Protein AF-A0A2S7SQD9-F1 (afdb_monomer_lite)

Secondary structure (DSSP, 8-state):
--SHHHHHHHHHHHHHHTT--------HHHHHHHHHHHHHHHHHHS--SEEEEEE-SS-EEEEEEEEEE--SS-TT-HHHHHHHHHHHHHHHHHHHSS-EEEEEEEEEEEETTTTEEEEEEEEEEHHHHHHHHHHHS---EEEEEE-SS-EEEEEEEEEEGGG-S-HHHHHHHHHHHHHHHHHHHHH-----EEEE----SSS----EEEE----SS----PEEEEEEEETTEEEEEEEEEE--

Sequence (244 aa):
MKQNKMTARFLVIICLLFVNIHCYSQSFNDEKVVVTNYVKRMYLASSFEGAKLIEGEDRKYYVVAITLPDESKEPSSEKQLTTAEHKAEESARSTFAEPCIKLEMLVAMPDQGKKKTTFLFLCQPLSEFVVITYKQQPFDGAKLITTPNSSYLISGVTLENKKYASAAMMDRVAQIKAKSQASIFFNGSTISSDMIITTSGRKKDNASEMIREQSMGFVDGLENLVKFDLDSKKVYFFYKELKK

Foldseek 3Di:
DPPVVVVVVVVVVVVVVVPPPPPPPPDPVVVLLVVLVVVVVVCVVPPDAFWDWDDDPPDIWIKHKHKDAQPDPDLDDVVVVVVRVVRNQVSSCVPVVFGFQDKAWSDWDQDPVRNMIIIMITTHGPLNVVVVVCVVPNDAAWDWDDHPFWIKIKGKHKFFQVVDPDPVVVVVVRVVSSQVRSQCVPQVDDWDWDFDFDDDDDDDGDGDTDTDDDTDDRPPDWAWRDWDDDPRMIMTMTMDIDGD

pLDDT: mean 75.23, std 17.97, range [32.41, 93.69]

Organism: NCBI:txid2077091

Structure (mmCIF, N/CA/C/O backbone):
data_AF-A0A2S7SQD9-F1
#
_entry.id   AF-A0A2S7SQD9-F1
#
loop_
_atom_site.group_PDB
_atom_site.id
_atom_site.type_symbol
_atom_site.label_atom_id
_atom_site.label_alt_id
_atom_site.label_comp_id
_atom_site.label_asym_id
_atom_site.label_entity_id
_atom_site.label_seq_id
_atom_site.pdbx_PDB_ins_code
_atom_site.Cartn_x
_atom_site.Cartn_y
_atom_site.Cartn_z
_atom_site.occupancy
_atom_site.B_iso_or_equiv
_atom_site.auth_seq_id
_atom_site.auth_comp_id
_atom_site.auth_asym_id
_atom_site.auth_atom_id
_atom_site.pdbx_PDB_model_num
ATOM 1 N N . MET A 1 1 ? -66.836 20.262 -28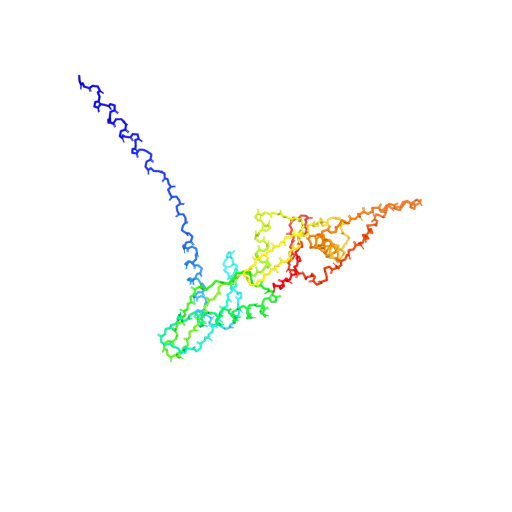.203 1.00 52.72 1 MET A N 1
ATOM 2 C CA . MET A 1 1 ? -66.148 20.205 -26.883 1.00 52.72 1 MET A CA 1
ATOM 3 C C . MET A 1 1 ? -65.649 18.809 -26.442 1.00 52.72 1 MET A C 1
ATOM 5 O O . MET A 1 1 ? -65.231 18.674 -25.299 1.00 52.72 1 MET A O 1
ATOM 9 N N . LYS A 1 2 ? -65.618 17.764 -27.293 1.00 51.25 2 LYS A N 1
ATOM 10 C CA . LYS A 1 2 ? -65.188 16.402 -26.876 1.00 51.25 2 LYS A CA 1
ATOM 11 C C . LYS A 1 2 ? -63.712 16.052 -27.151 1.00 51.25 2 LYS A C 1
ATOM 13 O O . LYS A 1 2 ? -63.240 15.052 -26.625 1.00 51.25 2 LYS A O 1
ATOM 18 N N . GLN A 1 3 ? -62.975 16.872 -27.907 1.00 51.66 3 GLN A N 1
ATOM 19 C CA . GLN A 1 3 ? -61.630 16.522 -28.396 1.00 51.66 3 GLN A CA 1
ATOM 20 C C . GLN A 1 3 ? -60.497 16.798 -27.380 1.00 51.66 3 GLN A C 1
ATOM 22 O O . GLN A 1 3 ? -59.537 16.038 -27.326 1.00 51.66 3 GLN A O 1
ATOM 27 N N . ASN A 1 4 ? -60.656 17.778 -26.475 1.00 54.41 4 ASN A N 1
ATOM 28 C CA . ASN A 1 4 ? -59.633 18.124 -25.465 1.00 54.41 4 ASN A CA 1
ATOM 29 C C . ASN A 1 4 ? -59.495 17.120 -24.306 1.00 54.41 4 ASN A C 1
ATOM 31 O O . ASN A 1 4 ? -58.478 17.108 -23.619 1.00 54.41 4 ASN A O 1
ATOM 35 N N . LYS A 1 5 ? -60.499 16.265 -24.057 1.00 53.59 5 LYS A N 1
ATOM 36 C CA . LYS A 1 5 ? -60.409 15.258 -22.981 1.00 53.59 5 LYS A CA 1
ATOM 37 C C . LYS A 1 5 ? -59.548 14.055 -23.374 1.00 53.59 5 LYS A C 1
ATOM 39 O O . LYS A 1 5 ? -58.998 13.400 -22.494 1.00 53.59 5 LYS A O 1
ATOM 44 N N . MET A 1 6 ? -59.440 13.756 -24.670 1.00 54.03 6 MET A N 1
ATOM 45 C CA . MET A 1 6 ? -58.680 12.603 -25.160 1.00 54.03 6 MET A CA 1
ATOM 46 C C . MET A 1 6 ? -57.181 12.915 -25.235 1.00 54.03 6 MET A C 1
ATOM 48 O O . MET A 1 6 ? -56.371 12.094 -24.820 1.00 54.03 6 MET A O 1
ATOM 52 N N . THR A 1 7 ? -56.821 14.136 -25.639 1.00 58.03 7 THR A N 1
ATOM 53 C CA . THR A 1 7 ? -55.428 14.608 -25.671 1.00 58.03 7 THR A CA 1
ATOM 54 C C . THR A 1 7 ? -54.840 14.775 -24.269 1.00 58.03 7 THR A C 1
ATOM 56 O O . THR A 1 7 ? -53.718 14.342 -24.034 1.00 58.03 7 THR A O 1
ATOM 59 N N . ALA A 1 8 ? -55.614 15.284 -23.302 1.00 59.97 8 ALA A N 1
ATOM 60 C CA . ALA A 1 8 ? -55.174 15.390 -21.906 1.00 59.97 8 ALA A CA 1
ATOM 61 C C . ALA A 1 8 ? -54.919 14.017 -21.255 1.00 59.97 8 ALA A C 1
ATOM 63 O O . ALA A 1 8 ? -53.948 13.846 -20.525 1.00 59.97 8 ALA A O 1
ATOM 64 N N . ARG A 1 9 ? -55.754 13.011 -21.555 1.00 58.50 9 ARG A N 1
ATOM 65 C CA . ARG A 1 9 ? -55.553 11.633 -21.072 1.00 58.50 9 ARG A CA 1
ATOM 66 C C . ARG A 1 9 ? -54.317 10.980 -21.687 1.00 58.50 9 ARG A C 1
ATOM 68 O O . ARG A 1 9 ? -53.596 10.282 -20.985 1.00 58.50 9 ARG A O 1
ATOM 75 N N . PHE A 1 10 ? -54.050 11.241 -22.965 1.00 60.03 10 PHE A N 1
ATOM 76 C CA . PHE A 1 10 ? -52.862 10.729 -23.647 1.00 60.03 10 PHE A CA 1
ATOM 77 C C . PHE A 1 10 ? -51.569 11.358 -23.101 1.00 60.03 10 PHE A C 1
ATOM 79 O O . PHE A 1 10 ? -50.573 10.669 -22.904 1.00 60.03 10 PHE A O 1
ATOM 86 N N . LEU A 1 11 ? -51.613 12.650 -22.762 1.00 59.84 11 LEU A N 1
ATOM 87 C CA . LEU A 1 11 ? -50.476 13.388 -22.205 1.00 59.84 11 LEU A CA 1
ATOM 88 C C . LEU A 1 11 ? -50.136 12.946 -20.767 1.00 59.84 11 LEU A C 1
ATOM 90 O O . LEU A 1 11 ? -48.964 12.850 -20.413 1.00 59.84 11 LEU A O 1
ATOM 94 N N . VAL A 1 12 ? -51.142 12.575 -19.965 1.00 63.00 12 VAL A N 1
ATOM 95 C CA . VAL A 1 12 ? -50.945 11.988 -18.622 1.00 63.00 12 VAL A CA 1
ATOM 96 C C . VAL A 1 12 ? -50.311 10.592 -18.692 1.00 63.00 12 VAL A C 1
ATOM 98 O O . VAL A 1 12 ? -49.452 10.271 -17.873 1.00 63.00 12 VAL A O 1
ATOM 101 N N . ILE A 1 13 ? -50.678 9.777 -19.686 1.00 63.16 13 ILE A N 1
ATOM 102 C CA . ILE A 1 13 ? -50.093 8.439 -19.887 1.00 63.16 13 ILE A CA 1
ATOM 103 C C . ILE A 1 13 ? -48.627 8.542 -20.331 1.00 63.16 13 ILE A C 1
ATOM 105 O O . ILE A 1 13 ? -47.789 7.792 -19.839 1.00 63.16 13 ILE A O 1
ATOM 109 N N . ILE A 1 14 ? -48.289 9.509 -21.190 1.00 64.31 14 ILE A N 1
ATOM 110 C CA . ILE A 1 14 ? -46.896 9.774 -21.583 1.00 64.31 14 ILE A CA 1
ATOM 111 C C . ILE A 1 14 ? -46.072 10.256 -20.379 1.00 64.31 14 ILE A C 1
ATOM 113 O O . ILE A 1 14 ? -44.966 9.763 -20.180 1.00 64.31 14 ILE A O 1
ATOM 117 N N . CYS A 1 15 ? -46.618 11.125 -19.519 1.00 59.06 15 CYS A N 1
ATOM 118 C CA . CYS A 1 15 ? -45.952 11.524 -18.272 1.00 59.06 15 CYS A CA 1
ATOM 119 C C . CYS A 1 15 ? -45.691 10.344 -17.319 1.00 59.06 15 CYS A C 1
ATOM 121 O O . CYS A 1 15 ? -44.645 10.310 -16.682 1.00 59.06 15 CYS A O 1
ATOM 123 N N . LEU A 1 16 ? -46.596 9.361 -17.240 1.00 59.38 16 LEU A N 1
ATOM 124 C CA . LEU A 1 16 ? -46.421 8.164 -16.403 1.00 59.38 16 LEU A CA 1
ATOM 125 C C . LEU A 1 16 ? -45.369 7.186 -16.954 1.00 59.38 16 LEU A C 1
ATOM 127 O O . LEU A 1 16 ? -44.745 6.464 -16.178 1.00 59.38 16 LEU A O 1
ATOM 131 N N . LEU A 1 17 ? -45.121 7.185 -18.267 1.00 57.06 17 LEU A N 1
ATOM 132 C CA . LEU A 1 17 ? -44.104 6.332 -18.896 1.00 57.06 17 LEU A CA 1
ATOM 133 C C . LEU A 1 17 ? -42.667 6.841 -18.680 1.00 57.06 17 LEU A C 1
ATOM 135 O O . LEU A 1 17 ? -41.735 6.042 -18.732 1.00 57.06 17 LEU A O 1
ATOM 139 N N . PHE A 1 18 ? -42.478 8.123 -18.351 1.00 56.78 18 PHE A N 1
ATOM 140 C CA . PHE A 1 18 ? -41.168 8.692 -17.998 1.00 56.78 18 PHE A CA 1
ATOM 141 C C . PHE A 1 18 ? -40.800 8.562 -16.507 1.00 56.78 18 PHE A C 1
ATOM 143 O O . PHE A 1 18 ? -39.694 8.932 -16.128 1.00 56.78 18 PHE A O 1
ATOM 150 N N . VAL A 1 19 ? -41.669 8.007 -15.651 1.00 57.97 19 VAL A N 1
ATOM 151 C CA . VAL A 1 19 ? -41.392 7.864 -14.201 1.00 57.97 19 VAL A CA 1
ATOM 152 C C . VAL A 1 19 ? -40.444 6.693 -13.885 1.00 57.97 19 VAL A C 1
ATOM 154 O O . VAL A 1 19 ? -39.907 6.613 -12.787 1.00 57.97 19 VAL A O 1
ATOM 157 N N . ASN A 1 20 ? -40.140 5.821 -14.852 1.00 53.59 20 ASN A N 1
ATOM 158 C CA . ASN A 1 20 ? -39.202 4.705 -14.668 1.00 53.59 20 ASN A CA 1
ATOM 159 C C . ASN A 1 20 ? -37.771 5.038 -15.115 1.00 53.59 20 ASN A C 1
ATOM 161 O O . ASN A 1 20 ? -37.083 4.194 -15.699 1.00 53.59 20 ASN A O 1
ATOM 165 N N . ILE A 1 21 ? -37.293 6.253 -14.829 1.00 62.25 21 ILE A N 1
ATOM 166 C CA . ILE A 1 21 ? -35.849 6.495 -14.829 1.00 62.25 21 ILE A CA 1
ATOM 167 C C . ILE A 1 21 ? -35.294 5.653 -13.682 1.00 62.25 21 ILE A C 1
ATOM 169 O O . ILE A 1 21 ? -35.522 5.939 -12.509 1.00 62.25 21 ILE A O 1
ATOM 173 N N . HIS A 1 22 ? -34.633 4.558 -14.048 1.00 50.75 22 HIS A N 1
ATOM 174 C CA . HIS A 1 22 ? -33.952 3.667 -13.128 1.00 50.75 22 HIS A CA 1
ATOM 175 C C . HIS A 1 22 ? -32.878 4.462 -12.382 1.00 50.75 22 HIS A C 1
ATOM 177 O O . HIS A 1 22 ? -31.765 4.648 -12.874 1.00 50.75 22 HIS A O 1
ATOM 183 N N . CYS A 1 23 ? -33.216 4.932 -11.182 1.00 51.81 23 CYS A N 1
ATOM 184 C CA . CYS A 1 23 ? -32.236 5.348 -10.196 1.00 51.81 23 CYS A CA 1
ATOM 185 C C . CYS A 1 23 ? -31.453 4.106 -9.763 1.00 51.81 23 CYS A C 1
ATOM 187 O O . CYS A 1 23 ? -31.784 3.458 -8.773 1.00 51.81 23 CYS A O 1
ATOM 189 N N . TYR A 1 24 ? -30.388 3.783 -10.494 1.00 52.34 24 TYR A N 1
ATOM 190 C CA . TYR A 1 24 ? -29.298 2.977 -9.961 1.00 52.34 24 TYR A CA 1
ATOM 191 C C . TYR A 1 24 ? -28.540 3.821 -8.935 1.00 52.34 24 TYR A C 1
ATOM 193 O O . TYR A 1 24 ? -27.437 4.300 -9.179 1.00 52.34 24 TYR A O 1
ATOM 201 N N . SER A 1 25 ? -29.145 4.023 -7.768 1.00 52.22 25 SER A N 1
ATOM 202 C CA . SER A 1 25 ? -28.373 4.348 -6.578 1.00 52.22 25 SER A CA 1
ATOM 203 C C . SER A 1 25 ? -27.728 3.041 -6.125 1.00 52.22 25 SER A C 1
ATOM 205 O O . SER A 1 25 ? -28.301 2.288 -5.344 1.00 52.22 25 SER A O 1
ATOM 207 N N . GLN A 1 26 ? -26.573 2.699 -6.702 1.00 51.94 26 GLN A N 1
ATOM 208 C CA . GLN A 1 26 ? -25.729 1.672 -6.100 1.00 51.94 26 GLN A CA 1
ATOM 209 C C . GLN A 1 26 ? -25.133 2.270 -4.827 1.00 51.94 26 GLN A C 1
ATOM 211 O O . GLN A 1 26 ? -24.420 3.273 -4.848 1.00 51.94 26 GLN A O 1
ATOM 216 N N . SER A 1 27 ? -25.546 1.681 -3.710 1.00 49.62 27 SER A N 1
ATOM 217 C CA . SER A 1 27 ? -25.229 2.077 -2.350 1.00 49.62 27 SER A CA 1
ATOM 218 C C . SER A 1 27 ? -23.726 1.954 -2.089 1.00 49.62 27 SER A C 1
ATOM 220 O O . SER A 1 27 ? -23.217 0.879 -1.783 1.00 49.62 27 SER A O 1
ATOM 222 N N . PHE A 1 28 ? -23.000 3.073 -2.153 1.00 53.47 28 PHE A N 1
ATOM 223 C CA . PHE A 1 28 ? -21.620 3.158 -1.651 1.00 53.47 28 PHE A CA 1
ATOM 224 C C . PHE A 1 28 ? -21.504 2.735 -0.175 1.00 53.47 28 PHE A C 1
ATOM 226 O O . PHE A 1 28 ? -20.436 2.328 0.278 1.00 53.47 28 PHE A O 1
ATOM 233 N N . ASN A 1 29 ? -22.601 2.820 0.584 1.00 63.81 29 ASN A N 1
ATOM 234 C CA . ASN A 1 29 ? -22.623 2.397 1.977 1.00 63.81 29 ASN A CA 1
ATOM 235 C C . ASN A 1 29 ? -22.661 0.866 2.119 1.00 63.81 29 ASN A C 1
ATOM 237 O O . ASN A 1 29 ? -22.104 0.335 3.077 1.00 63.81 29 ASN A O 1
ATOM 241 N N . ASP A 1 30 ? -23.254 0.147 1.162 1.00 75.62 30 ASP A N 1
ATOM 242 C CA . ASP A 1 30 ? -23.386 -1.311 1.248 1.00 75.62 30 ASP A CA 1
ATOM 243 C C . ASP A 1 30 ? -22.017 -1.989 1.180 1.00 75.62 30 ASP A C 1
ATOM 245 O O . ASP A 1 30 ? -21.740 -2.876 1.984 1.00 75.62 30 ASP A O 1
ATOM 249 N N . GLU A 1 31 ? -21.117 -1.535 0.301 1.00 78.88 31 GLU A N 1
ATOM 250 C CA . GLU A 1 31 ? -19.771 -2.115 0.197 1.00 78.88 31 GLU A CA 1
ATOM 251 C C . GLU A 1 31 ? -18.972 -1.911 1.493 1.00 78.88 31 GLU A C 1
ATOM 253 O O . GLU A 1 31 ? -18.369 -2.855 2.009 1.00 78.88 31 GLU A O 1
ATOM 258 N N . LYS A 1 32 ? -19.041 -0.713 2.089 1.00 82.00 32 LYS A N 1
ATOM 259 C CA . LYS A 1 32 ? -18.395 -0.430 3.378 1.00 82.00 32 LYS A CA 1
ATOM 260 C C . LYS A 1 32 ? -18.963 -1.307 4.494 1.00 82.00 32 LYS A C 1
ATOM 262 O O . LYS A 1 32 ? -18.203 -1.885 5.267 1.00 82.00 32 LYS A O 1
ATOM 267 N N . VAL A 1 33 ? -20.285 -1.447 4.569 1.00 86.38 33 VAL A N 1
ATOM 268 C CA . VAL A 1 33 ? -20.950 -2.293 5.571 1.00 86.38 33 VAL A CA 1
ATOM 269 C C . VAL A 1 33 ? -20.556 -3.764 5.403 1.00 86.38 33 VAL A C 1
ATOM 271 O O . VAL A 1 33 ? -20.287 -4.444 6.397 1.00 86.38 33 VAL A O 1
ATOM 274 N N . VAL A 1 34 ? -20.475 -4.260 4.166 1.00 88.31 34 VAL A N 1
ATOM 275 C CA . VAL A 1 34 ? -20.039 -5.631 3.864 1.00 88.31 34 VAL A CA 1
ATOM 276 C C . VAL A 1 34 ? -18.604 -5.861 4.336 1.00 88.31 34 VAL A C 1
ATOM 278 O O . VAL A 1 34 ? -18.358 -6.823 5.068 1.00 88.31 34 VAL A O 1
ATOM 281 N N . VAL A 1 35 ? -17.676 -4.959 3.998 1.00 88.94 35 VAL A N 1
ATOM 282 C CA . VAL A 1 35 ? -16.267 -5.060 4.412 1.00 88.94 35 VAL A CA 1
ATOM 283 C C . VAL A 1 35 ? -16.132 -4.999 5.932 1.00 88.94 35 VAL A C 1
ATOM 285 O O . VAL A 1 35 ? -15.483 -5.865 6.520 1.00 88.94 35 VAL A O 1
ATOM 288 N N . THR A 1 36 ? -16.797 -4.047 6.593 1.00 90.94 36 THR A N 1
ATOM 289 C CA . THR A 1 36 ? -16.791 -3.934 8.059 1.00 90.94 36 THR A CA 1
ATOM 290 C C . THR A 1 36 ? -17.265 -5.225 8.721 1.00 90.94 36 THR A C 1
ATOM 292 O O . THR A 1 36 ? -16.621 -5.723 9.646 1.00 90.94 36 THR A O 1
ATOM 295 N N . ASN A 1 37 ? -18.366 -5.807 8.240 1.00 91.88 37 ASN A N 1
ATOM 296 C CA . ASN A 1 37 ? -18.907 -7.044 8.797 1.00 91.88 37 ASN A CA 1
ATOM 297 C C . ASN A 1 37 ? -17.985 -8.244 8.563 1.00 91.88 37 ASN A C 1
ATOM 299 O O . ASN A 1 37 ? -17.810 -9.059 9.472 1.00 91.88 37 ASN A O 1
ATOM 303 N N . TYR A 1 38 ? -17.387 -8.354 7.376 1.00 92.06 38 TYR A N 1
ATOM 304 C CA . TYR A 1 38 ? -16.429 -9.410 7.060 1.00 92.06 38 TYR A CA 1
ATOM 305 C C . TYR A 1 38 ? -15.202 -9.341 7.975 1.00 92.06 38 TYR A C 1
ATOM 307 O O . TYR A 1 38 ? -14.908 -10.301 8.690 1.00 92.06 38 TYR A O 1
ATOM 315 N N . VAL A 1 39 ? -14.544 -8.180 8.035 1.00 91.12 39 VAL A N 1
ATOM 316 C CA . VAL A 1 39 ? -13.345 -7.965 8.857 1.00 91.12 39 VAL A CA 1
ATOM 317 C C . VAL A 1 39 ? -13.643 -8.197 10.336 1.00 91.12 39 VAL A C 1
ATOM 319 O O . VAL A 1 39 ? -12.880 -8.880 11.020 1.00 91.12 39 VAL A O 1
ATOM 322 N N . LYS A 1 40 ? -14.787 -7.711 10.829 1.00 92.81 40 LYS A N 1
ATOM 323 C CA . LYS A 1 40 ? -15.221 -7.945 12.210 1.00 92.81 40 LYS A CA 1
ATOM 324 C C . LYS A 1 40 ? -15.364 -9.437 12.518 1.00 92.81 40 LYS A C 1
ATOM 326 O O . LYS A 1 40 ? -14.902 -9.884 13.562 1.00 92.81 40 LYS A O 1
ATOM 331 N N . ARG A 1 41 ? -15.973 -10.225 11.626 1.00 91.56 41 ARG A N 1
ATOM 332 C CA . ARG A 1 41 ? -16.105 -11.684 11.809 1.00 91.56 41 ARG A CA 1
ATOM 333 C C . ARG A 1 41 ? -14.747 -12.379 11.814 1.00 91.56 41 ARG A C 1
ATOM 335 O O . ARG A 1 41 ? -14.520 -13.226 12.671 1.00 91.56 41 ARG A O 1
ATOM 342 N N . MET A 1 42 ? -13.846 -11.996 10.910 1.00 92.25 42 MET A N 1
ATOM 343 C CA . MET A 1 42 ? -12.487 -12.545 10.859 1.00 92.25 42 MET A CA 1
ATOM 344 C C . MET A 1 42 ? -11.702 -12.242 12.139 1.00 92.25 42 MET A C 1
ATOM 346 O O . MET A 1 42 ? -11.063 -13.133 12.696 1.00 92.25 42 MET A O 1
ATOM 350 N N . TYR A 1 43 ? -11.811 -11.015 12.654 1.00 92.00 43 TYR A N 1
ATOM 351 C CA . TYR A 1 43 ? -11.209 -10.630 13.929 1.00 92.00 43 TYR A CA 1
ATOM 352 C C . TYR A 1 43 ? -11.785 -11.417 15.115 1.00 92.00 43 TYR A C 1
ATOM 354 O O . TYR A 1 43 ? -11.043 -11.864 15.986 1.00 92.00 43 TYR A O 1
ATOM 362 N N . LEU A 1 44 ? -13.107 -11.602 15.165 1.00 91.00 44 LEU A N 1
ATOM 363 C CA . LEU A 1 44 ? -13.750 -12.357 16.244 1.00 91.00 44 LEU A CA 1
ATOM 364 C C . LEU A 1 44 ? -13.402 -13.852 16.198 1.00 91.00 44 LEU A C 1
ATOM 366 O O . LEU A 1 44 ? -13.331 -14.486 17.245 1.00 91.00 44 LEU A O 1
ATOM 370 N N . ALA A 1 45 ? -13.167 -14.409 15.008 1.00 91.69 45 ALA A N 1
ATOM 371 C CA . ALA A 1 45 ? -12.722 -15.791 14.849 1.00 91.69 45 ALA A CA 1
ATOM 372 C C . ALA A 1 45 ? -11.257 -15.991 15.277 1.00 91.69 45 ALA A C 1
ATOM 374 O O . ALA A 1 45 ? -10.914 -17.020 15.855 1.00 91.69 45 ALA A O 1
ATOM 375 N N . SER A 1 46 ? -10.387 -15.015 15.000 1.00 90.31 46 SER A N 1
ATOM 376 C CA . SER A 1 46 ? -8.972 -15.038 15.376 1.00 90.31 46 SER A CA 1
ATOM 377 C C . SER A 1 46 ? -8.514 -13.628 15.731 1.00 90.31 46 SER A C 1
ATOM 379 O O . SER A 1 46 ? -8.069 -12.868 14.870 1.00 90.31 46 SER A O 1
ATOM 381 N N . SER A 1 47 ? -8.646 -13.280 17.012 1.00 90.56 47 SER A N 1
ATOM 382 C CA . SER A 1 47 ? -8.252 -11.966 17.518 1.00 90.56 47 SER A CA 1
ATOM 383 C C . SER A 1 47 ? -6.748 -11.755 17.371 1.00 90.56 47 SER A C 1
ATOM 385 O O . SER A 1 47 ? -5.949 -12.665 17.592 1.00 90.56 47 SER A O 1
ATOM 387 N N . PHE A 1 48 ? -6.368 -10.539 17.000 1.00 91.44 48 PHE A N 1
ATOM 388 C CA . PHE A 1 48 ? -4.981 -10.119 16.845 1.00 91.44 48 PHE A CA 1
ATOM 389 C C . PHE A 1 48 ? -4.805 -8.690 17.362 1.00 91.44 48 PHE A C 1
ATOM 391 O O . PHE A 1 48 ? -5.782 -7.980 17.581 1.00 91.44 48 PHE A O 1
ATOM 398 N N . GLU A 1 49 ? -3.561 -8.278 17.567 1.00 91.62 49 GLU A N 1
ATOM 399 C CA . GLU A 1 49 ? -3.199 -6.900 17.892 1.00 91.62 49 GLU A CA 1
ATOM 400 C C . GLU A 1 49 ? -2.138 -6.459 16.884 1.00 91.62 49 GLU A C 1
ATOM 402 O O . GLU A 1 49 ? -1.243 -7.235 16.541 1.00 91.62 49 GLU A O 1
ATOM 407 N N . GLY A 1 50 ? -2.260 -5.231 16.396 1.00 90.38 50 GLY A N 1
ATOM 408 C CA . GLY A 1 50 ? -1.436 -4.687 15.327 1.00 90.38 50 GLY A CA 1
ATOM 409 C C . GLY A 1 50 ? -1.989 -4.968 13.931 1.00 90.38 50 GLY A C 1
ATOM 410 O O . GLY A 1 50 ? -3.182 -5.231 13.756 1.00 90.38 50 GLY A O 1
ATOM 411 N N . ALA A 1 51 ? -1.135 -4.848 12.916 1.00 91.94 51 ALA A N 1
ATOM 412 C CA . ALA A 1 51 ? -1.530 -4.981 11.522 1.00 91.94 51 ALA A CA 1
ATOM 413 C C . ALA A 1 51 ? -1.506 -6.437 11.038 1.00 91.94 51 ALA A C 1
ATOM 415 O O . ALA A 1 51 ? -0.637 -7.231 11.398 1.00 91.94 51 ALA A O 1
ATOM 416 N N . LYS A 1 52 ? -2.464 -6.790 10.184 1.00 92.75 52 LYS A N 1
ATOM 417 C CA . LYS A 1 52 ? -2.606 -8.119 9.597 1.00 92.75 52 LYS A CA 1
ATOM 418 C C . LYS A 1 52 ? -3.203 -8.022 8.200 1.00 92.75 52 LYS A C 1
ATOM 420 O O . LYS A 1 52 ? -4.148 -7.274 7.958 1.00 92.75 52 LYS A O 1
ATOM 425 N N . LEU A 1 53 ? -2.668 -8.830 7.292 1.00 91.19 53 LEU A N 1
ATOM 426 C CA . LEU A 1 53 ? -3.272 -9.072 5.990 1.00 91.19 53 LEU A CA 1
ATOM 427 C C . LEU A 1 53 ? -4.340 -10.161 6.130 1.00 91.19 53 LEU A C 1
ATOM 429 O O . LEU A 1 53 ? -4.049 -11.269 6.583 1.00 91.19 53 LEU A O 1
ATOM 433 N N . ILE A 1 54 ? -5.571 -9.845 5.748 1.00 90.88 54 ILE A N 1
ATOM 434 C CA . ILE A 1 54 ? -6.680 -10.791 5.665 1.00 90.88 54 ILE A CA 1
ATOM 435 C C . ILE A 1 54 ? -6.953 -11.043 4.188 1.00 90.88 54 ILE A C 1
ATOM 437 O O . ILE A 1 54 ? -7.358 -10.141 3.458 1.00 90.88 54 ILE A O 1
ATOM 441 N N . GLU A 1 55 ? -6.732 -12.272 3.742 1.00 87.31 55 GLU A N 1
ATOM 442 C CA . GLU A 1 55 ? -7.042 -12.681 2.375 1.00 87.31 55 GLU A CA 1
ATOM 443 C C . GLU A 1 55 ? -8.500 -13.155 2.320 1.00 87.31 55 GLU A C 1
ATOM 445 O O . GLU A 1 55 ? -8.899 -14.057 3.056 1.00 87.31 55 GLU A O 1
ATOM 450 N N . GLY A 1 56 ? -9.321 -12.480 1.517 1.00 80.56 56 GLY A N 1
ATOM 451 C CA . GLY A 1 56 ? -10.637 -12.968 1.111 1.00 80.56 56 GLY A CA 1
ATOM 452 C C . GLY A 1 56 ? -10.553 -13.738 -0.206 1.00 80.56 56 GLY A C 1
ATOM 453 O O . GLY A 1 56 ? -9.482 -13.851 -0.798 1.00 80.56 56 GLY A O 1
ATOM 454 N N . GLU A 1 57 ? -11.697 -14.235 -0.677 1.00 78.00 57 GLU A N 1
ATOM 455 C CA . GLU A 1 57 ? -11.782 -15.000 -1.932 1.00 78.00 57 GLU A CA 1
ATOM 456 C C . GLU A 1 57 ? -11.324 -14.172 -3.144 1.00 78.00 57 GLU A C 1
ATOM 458 O O . GLU A 1 57 ? -10.544 -14.656 -3.961 1.00 78.00 57 GLU A O 1
ATOM 463 N N . ASP A 1 58 ? -11.728 -12.897 -3.200 1.00 77.88 58 ASP A N 1
ATOM 464 C CA . ASP A 1 58 ? -11.480 -12.030 -4.362 1.00 77.88 58 ASP A CA 1
ATOM 465 C C . ASP A 1 58 ? -10.504 -10.876 -4.095 1.00 77.88 58 ASP A C 1
ATOM 467 O O . ASP A 1 58 ? -9.991 -10.255 -5.029 1.00 77.88 58 ASP A O 1
ATOM 471 N N . ARG A 1 59 ? -10.293 -10.508 -2.825 1.00 82.38 59 ARG A N 1
ATOM 472 C CA . ARG A 1 59 ? -9.548 -9.298 -2.444 1.00 82.38 59 ARG A CA 1
ATOM 473 C C . ARG A 1 59 ? -8.764 -9.502 -1.158 1.00 82.38 59 ARG A C 1
ATOM 475 O O . ARG A 1 59 ? -9.121 -10.315 -0.308 1.00 82.38 59 ARG A O 1
ATOM 482 N N . LYS A 1 60 ? -7.707 -8.711 -1.007 1.00 88.56 60 LYS A N 1
ATOM 483 C CA . LYS A 1 60 ? -6.896 -8.647 0.206 1.00 88.56 60 LYS A CA 1
ATOM 484 C C . LYS A 1 60 ? -7.306 -7.426 1.023 1.00 88.56 60 LYS A C 1
ATOM 486 O O . LYS A 1 60 ? -7.578 -6.370 0.464 1.00 88.56 60 LYS A O 1
ATOM 491 N N . TYR A 1 61 ? -7.360 -7.583 2.339 1.00 89.50 61 TYR A N 1
ATOM 492 C CA . TYR A 1 61 ? -7.720 -6.527 3.276 1.00 89.50 61 TYR A CA 1
ATOM 493 C C . TYR A 1 61 ? -6.569 -6.308 4.249 1.00 89.50 61 TYR A C 1
ATOM 495 O O . TYR A 1 61 ? -6.200 -7.209 5.003 1.00 89.50 61 TYR A O 1
ATOM 503 N N . TYR A 1 62 ? -6.016 -5.103 4.250 1.00 91.38 62 TYR A N 1
ATOM 504 C CA . TYR A 1 62 ? -4.991 -4.697 5.202 1.00 91.38 62 TYR A CA 1
ATOM 505 C C . TYR A 1 62 ? -5.706 -4.123 6.417 1.00 91.38 62 TYR A C 1
ATOM 507 O O . TYR A 1 62 ? -6.351 -3.082 6.329 1.00 91.38 62 TYR A O 1
ATOM 515 N N . VAL A 1 63 ? -5.659 -4.832 7.539 1.00 92.88 63 VAL A N 1
ATOM 516 C CA . VAL A 1 63 ? -6.442 -4.489 8.729 1.00 92.88 63 VAL A CA 1
ATOM 517 C C . VAL A 1 63 ? -5.511 -4.255 9.899 1.00 92.88 63 VAL A C 1
ATOM 519 O O . VAL A 1 63 ? -4.558 -5.002 10.089 1.00 92.88 63 VAL A O 1
ATOM 522 N N . VAL A 1 64 ? -5.803 -3.246 10.711 1.00 93.19 64 VAL A N 1
ATOM 523 C CA . VAL A 1 64 ? -5.066 -2.968 11.944 1.00 93.19 64 VAL A CA 1
ATOM 524 C C . VAL A 1 64 ? -6.023 -2.986 13.118 1.00 93.19 64 VAL A C 1
ATOM 526 O O . VAL A 1 64 ? -7.053 -2.314 13.095 1.00 93.19 64 VAL A O 1
ATOM 529 N N . ALA A 1 65 ? -5.682 -3.764 14.139 1.00 93.69 65 ALA A N 1
ATOM 530 C CA . ALA A 1 65 ? -6.419 -3.826 15.388 1.00 93.69 65 ALA A CA 1
ATOM 531 C C . ALA A 1 65 ? -5.609 -3.147 16.493 1.00 93.69 65 ALA A C 1
ATOM 533 O O . ALA A 1 65 ? -4.492 -3.574 16.775 1.00 93.69 65 ALA A O 1
ATOM 534 N N . ILE A 1 66 ? -6.168 -2.105 17.109 1.00 93.44 66 ILE A N 1
ATOM 535 C CA . ILE A 1 66 ? -5.541 -1.392 18.227 1.00 93.44 66 ILE A CA 1
ATOM 536 C C . ILE A 1 66 ? -6.459 -1.447 19.437 1.00 93.44 66 ILE A C 1
ATOM 538 O O . ILE A 1 66 ? -7.593 -0.971 19.386 1.00 93.44 66 ILE A O 1
ATOM 542 N N . THR A 1 67 ? -5.956 -1.977 20.545 1.00 90.75 67 THR A N 1
ATOM 543 C CA . THR A 1 67 ? -6.688 -2.048 21.807 1.00 90.75 67 THR A CA 1
ATOM 544 C C . THR A 1 67 ? -6.195 -0.972 22.769 1.00 90.75 67 THR A C 1
ATOM 546 O O . THR A 1 67 ? -5.037 -0.969 23.190 1.00 90.75 67 THR A O 1
ATOM 549 N N . LEU A 1 68 ? -7.086 -0.063 23.168 1.00 88.44 68 LEU A N 1
ATOM 550 C CA . LEU A 1 68 ? -6.792 0.993 24.138 1.00 88.44 68 LEU A CA 1
ATOM 551 C C . LEU A 1 68 ? -7.562 0.781 25.449 1.00 88.44 68 LEU A C 1
ATOM 553 O O . LEU A 1 68 ? -8.686 0.271 25.420 1.00 88.44 68 LEU A O 1
ATOM 557 N N . PRO A 1 69 ? -6.979 1.151 26.605 1.00 84.62 69 PRO A N 1
ATOM 558 C CA . PRO A 1 69 ? -7.732 1.251 27.846 1.00 84.62 69 PRO A CA 1
ATOM 559 C C . PRO A 1 69 ? -8.783 2.357 27.720 1.00 84.62 69 PRO A C 1
ATOM 561 O O . PRO A 1 69 ? -8.523 3.418 27.154 1.00 84.62 69 PRO A O 1
ATOM 564 N N . ASP A 1 70 ? -9.973 2.095 28.243 1.00 75.88 70 ASP A N 1
ATOM 565 C CA . ASP A 1 70 ? -11.072 3.047 28.219 1.00 75.88 70 ASP A CA 1
ATOM 566 C C . ASP A 1 70 ? -10.911 4.046 29.375 1.00 75.88 70 ASP A C 1
ATOM 568 O O . ASP A 1 70 ? -11.199 3.741 30.536 1.00 75.88 70 ASP A O 1
ATOM 572 N N . GLU A 1 71 ? -10.370 5.228 29.070 1.00 65.44 71 GLU A N 1
ATOM 573 C CA . GLU A 1 71 ? -10.090 6.269 30.070 1.00 65.44 71 GLU A CA 1
ATOM 574 C C . GLU A 1 71 ? -11.315 7.149 30.402 1.00 65.44 71 GLU A C 1
ATOM 576 O O . GLU A 1 71 ? -11.246 7.992 31.297 1.00 65.44 71 GLU A O 1
ATOM 581 N N . SER A 1 72 ? -12.469 6.952 29.751 1.00 53.16 72 SER A N 1
ATOM 582 C CA . SER A 1 72 ? -13.681 7.752 29.992 1.00 53.16 72 SER A CA 1
ATOM 583 C C . SER A 1 72 ? -14.947 7.019 29.556 1.00 53.16 72 SER A C 1
ATOM 585 O O . SER A 1 72 ? -14.916 6.314 28.569 1.00 53.16 72 SER A O 1
ATOM 587 N N . LYS A 1 73 ? -16.090 7.246 30.217 1.00 53.56 73 LYS A N 1
ATOM 588 C CA . LYS A 1 73 ? -17.395 6.586 29.960 1.00 53.56 73 LYS A CA 1
ATOM 589 C C . LYS A 1 73 ? -17.993 6.756 28.540 1.00 53.56 73 LYS A C 1
ATOM 591 O O . LYS A 1 73 ? -19.141 6.372 28.336 1.00 53.56 73 LYS A O 1
ATOM 596 N N . GLU A 1 74 ? -17.249 7.300 27.582 1.00 54.81 74 GLU A N 1
ATOM 597 C CA . GLU A 1 74 ? -17.640 7.436 26.180 1.00 54.81 74 GLU A CA 1
ATOM 598 C C . GLU A 1 74 ? -16.549 6.847 25.262 1.00 54.81 74 GLU A C 1
ATOM 600 O O . GLU A 1 74 ? -15.434 7.376 25.235 1.00 54.81 74 GLU A O 1
ATOM 605 N N . PRO A 1 75 ? -16.858 5.808 24.460 1.00 53.16 75 PRO A N 1
ATOM 606 C CA . PRO A 1 75 ? -15.906 5.124 23.572 1.00 53.16 75 PRO A CA 1
ATOM 607 C C . PRO A 1 75 ? -15.501 5.944 22.326 1.00 53.16 75 PRO A C 1
ATOM 609 O O . PRO A 1 75 ? -15.007 5.387 21.346 1.00 53.16 75 PRO A O 1
ATOM 612 N N . SER A 1 76 ? -15.744 7.258 22.330 1.00 56.53 76 SER A N 1
ATOM 613 C CA . SER A 1 76 ? -15.653 8.143 21.163 1.00 56.53 76 SER A CA 1
ATOM 614 C C . SER A 1 76 ? -15.088 9.526 21.478 1.00 56.53 76 SER A C 1
ATOM 616 O O . SER A 1 76 ? -15.369 10.480 20.753 1.00 56.53 76 SER A O 1
ATOM 618 N N . SER A 1 77 ? -14.305 9.684 22.550 1.00 63.50 77 SER A N 1
ATOM 619 C CA . SER A 1 77 ? -13.562 10.939 22.697 1.00 63.50 77 SER A CA 1
ATOM 620 C C . SER A 1 77 ? -12.606 11.087 21.504 1.00 63.50 77 SER A C 1
ATOM 622 O O . SER A 1 77 ? -11.834 10.181 21.191 1.00 63.50 77 SER A O 1
ATOM 624 N N . GLU A 1 78 ? -12.659 12.229 20.818 1.00 73.56 78 GLU A N 1
ATOM 625 C CA . GLU A 1 78 ? -11.821 12.551 19.648 1.00 73.56 78 GLU A CA 1
ATOM 626 C C . GLU A 1 78 ? -10.324 12.286 19.919 1.00 73.56 78 GLU A C 1
ATOM 628 O O . GLU A 1 78 ? -9.568 11.829 19.062 1.00 73.56 78 GLU A O 1
ATOM 633 N N . LYS A 1 79 ? -9.909 12.457 21.179 1.00 78.25 79 LYS A N 1
ATOM 634 C CA . LYS A 1 79 ? -8.561 12.162 21.670 1.00 78.25 79 LYS A CA 1
ATOM 635 C C . LYS A 1 79 ? -8.201 10.665 21.665 1.00 78.25 79 LYS A C 1
ATOM 637 O O . LYS A 1 79 ? -7.060 10.310 21.372 1.00 78.25 79 LYS A O 1
ATOM 642 N N . GLN A 1 80 ? -9.135 9.776 22.001 1.00 80.38 80 GLN A N 1
ATOM 643 C CA . GLN A 1 80 ? -8.900 8.328 21.934 1.00 80.38 80 GLN A CA 1
ATOM 644 C C . GLN A 1 80 ? -8.809 7.853 20.483 1.00 80.38 80 GLN A C 1
ATOM 646 O O . GLN A 1 80 ? -7.928 7.055 20.170 1.00 80.38 80 GLN A O 1
ATOM 651 N N . LEU A 1 81 ? -9.668 8.379 19.601 1.00 83.25 81 LEU A N 1
ATOM 652 C CA . LEU A 1 81 ? -9.654 8.025 18.182 1.00 83.25 81 LEU A CA 1
ATOM 653 C C . LEU A 1 81 ? -8.338 8.440 17.517 1.00 83.25 81 LEU A C 1
ATOM 655 O O . LEU A 1 81 ? -7.680 7.603 16.914 1.00 83.25 81 LEU A O 1
ATOM 659 N N . THR A 1 82 ? -7.895 9.679 17.724 1.00 84.88 82 THR A N 1
ATOM 660 C CA . THR A 1 82 ? -6.608 10.168 17.193 1.00 84.88 82 THR A CA 1
ATOM 661 C C . THR A 1 82 ? -5.409 9.374 17.725 1.00 84.88 82 THR A C 1
ATOM 663 O O . THR A 1 82 ? -4.469 9.080 16.988 1.00 84.88 82 THR A O 1
ATOM 666 N N . THR A 1 83 ? -5.448 8.949 18.993 1.00 87.31 83 THR A N 1
ATOM 667 C CA . THR A 1 83 ? -4.415 8.067 19.567 1.00 87.31 83 THR A CA 1
ATOM 668 C C . THR A 1 83 ? -4.438 6.675 18.929 1.00 87.31 83 THR A C 1
ATOM 670 O O . THR A 1 83 ? -3.382 6.092 18.673 1.00 87.31 83 THR A O 1
ATOM 673 N N . ALA A 1 84 ? -5.630 6.123 18.690 1.00 87.25 84 ALA A N 1
ATOM 674 C CA . ALA A 1 84 ? -5.801 4.835 18.029 1.00 87.25 84 ALA A CA 1
ATOM 675 C C . ALA A 1 84 ? -5.325 4.892 16.572 1.00 87.25 84 ALA A C 1
ATOM 677 O O . ALA A 1 84 ? -4.619 3.986 16.142 1.00 87.25 84 ALA A O 1
ATOM 678 N N . GLU A 1 85 ? -5.639 5.972 15.854 1.00 88.75 85 GLU A N 1
ATOM 679 C CA . GLU A 1 85 ? -5.193 6.224 14.482 1.00 88.75 85 GLU A CA 1
ATOM 680 C C . GLU A 1 85 ? -3.668 6.296 14.393 1.00 88.75 85 GLU A C 1
ATOM 682 O O . GLU A 1 85 ? -3.077 5.532 13.638 1.00 88.75 85 GLU A O 1
ATOM 687 N N . HIS A 1 86 ? -3.008 7.109 15.225 1.00 88.19 86 HIS A N 1
ATOM 688 C CA . HIS A 1 86 ? -1.542 7.210 15.215 1.00 88.19 86 HIS A CA 1
ATOM 689 C C . HIS A 1 86 ? -0.866 5.854 15.477 1.00 88.19 86 HIS A C 1
ATOM 691 O O . HIS A 1 86 ? 0.083 5.470 14.793 1.00 88.19 86 HIS A O 1
ATOM 697 N N . LYS A 1 87 ? -1.364 5.088 16.457 1.00 90.81 87 LYS A N 1
ATOM 698 C CA . LYS A 1 87 ? -0.849 3.736 16.731 1.00 90.81 87 LYS A CA 1
ATOM 699 C C . LYS A 1 87 ? -1.137 2.764 15.591 1.00 90.81 87 LYS A C 1
ATOM 701 O O . LYS A 1 87 ? -0.318 1.887 15.320 1.00 90.81 87 LYS A O 1
ATOM 706 N N . ALA A 1 88 ? -2.285 2.903 14.933 1.00 89.75 88 ALA A N 1
ATOM 707 C CA . ALA A 1 88 ? -2.632 2.078 13.791 1.00 89.75 88 ALA A CA 1
ATOM 708 C C . ALA A 1 88 ? -1.713 2.365 12.596 1.00 89.75 88 ALA A C 1
ATOM 710 O O . ALA A 1 88 ? -1.227 1.420 11.976 1.00 89.75 88 ALA A O 1
ATOM 711 N N . GLU A 1 89 ? -1.406 3.635 12.319 1.00 87.94 89 GLU A N 1
ATOM 712 C CA . GLU A 1 89 ? -0.442 4.034 11.286 1.00 87.94 89 GLU A CA 1
ATOM 713 C C . GLU A 1 89 ? 0.955 3.464 11.568 1.00 87.94 89 GLU A C 1
ATOM 715 O O . GLU A 1 89 ? 1.581 2.884 10.679 1.00 87.94 89 GLU A O 1
ATOM 720 N N . GLU A 1 90 ? 1.435 3.560 12.809 1.00 89.06 90 GLU A N 1
ATOM 721 C CA . GLU A 1 90 ? 2.743 3.031 13.209 1.00 89.06 90 GLU A CA 1
ATOM 722 C C . GLU A 1 90 ? 2.805 1.497 13.111 1.00 89.06 90 GLU A C 1
ATOM 724 O O . GLU A 1 90 ? 3.773 0.922 12.594 1.00 89.06 90 GLU A O 1
ATOM 729 N N . SER A 1 91 ? 1.744 0.812 13.543 1.00 90.44 91 SER A N 1
ATOM 730 C CA . SER A 1 91 ? 1.643 -0.643 13.430 1.00 90.44 91 SER A CA 1
ATOM 731 C C . SER A 1 91 ? 1.561 -1.107 11.972 1.00 90.44 91 SER A C 1
ATOM 733 O O . SER A 1 91 ? 2.198 -2.095 11.596 1.00 90.44 91 SER A O 1
ATOM 735 N N . ALA A 1 92 ? 0.835 -0.377 11.123 1.00 88.56 92 ALA A N 1
ATOM 736 C CA . ALA A 1 92 ? 0.780 -0.656 9.694 1.00 88.56 92 ALA A CA 1
ATOM 737 C C . ALA A 1 92 ? 2.153 -0.468 9.039 1.00 88.56 92 ALA A C 1
ATOM 739 O O . ALA A 1 92 ? 2.616 -1.352 8.322 1.00 88.56 92 ALA A O 1
ATOM 740 N N . ARG A 1 93 ? 2.838 0.643 9.340 1.00 86.12 93 ARG A N 1
ATOM 741 C CA . ARG A 1 93 ? 4.155 0.964 8.773 1.00 86.12 93 ARG A CA 1
ATOM 742 C C . ARG A 1 93 ? 5.213 -0.067 9.153 1.00 86.12 93 ARG A C 1
ATOM 744 O O . ARG A 1 93 ? 6.011 -0.459 8.309 1.00 86.12 93 ARG A O 1
ATOM 751 N N . SER A 1 94 ? 5.209 -0.524 10.403 1.00 87.38 94 SER A N 1
ATOM 752 C CA . SER A 1 94 ? 6.146 -1.556 10.869 1.00 87.38 94 SER A CA 1
ATOM 753 C C . SER A 1 94 ? 5.878 -2.927 10.247 1.00 87.38 94 SER A C 1
ATOM 755 O O . SER A 1 94 ? 6.823 -3.643 9.928 1.00 87.38 94 SER A O 1
ATOM 757 N N . THR A 1 95 ? 4.612 -3.285 10.033 1.00 88.00 95 THR A N 1
ATOM 758 C CA . THR A 1 95 ? 4.241 -4.613 9.521 1.00 88.00 95 THR A CA 1
ATOM 759 C C . THR A 1 95 ? 4.361 -4.718 8.005 1.00 88.00 95 THR A C 1
ATOM 761 O O . THR A 1 95 ? 4.848 -5.723 7.494 1.00 88.00 95 THR A O 1
ATOM 764 N N . PHE A 1 96 ? 3.915 -3.695 7.275 1.00 85.56 96 PHE A N 1
ATOM 765 C CA . PHE A 1 96 ? 3.913 -3.698 5.810 1.00 85.56 96 PHE A CA 1
ATOM 766 C C . PHE A 1 96 ? 5.189 -3.098 5.210 1.00 85.56 96 PHE A C 1
ATOM 768 O O . PHE A 1 96 ? 5.386 -3.195 4.004 1.00 85.56 96 PHE A O 1
ATOM 775 N N . ALA A 1 97 ? 6.060 -2.510 6.041 1.00 84.62 97 ALA A N 1
ATOM 776 C CA . ALA A 1 97 ? 7.283 -1.822 5.623 1.00 84.62 97 ALA A CA 1
ATOM 777 C C . ALA A 1 97 ? 7.044 -0.714 4.574 1.00 84.62 97 ALA A C 1
ATOM 779 O O . ALA A 1 97 ? 7.945 -0.357 3.821 1.00 84.62 97 ALA A O 1
ATOM 780 N N . GLU A 1 98 ? 5.832 -0.156 4.534 1.00 83.50 98 GLU A N 1
ATOM 781 C CA . GLU A 1 98 ? 5.440 0.928 3.637 1.00 83.50 98 GLU A CA 1
ATOM 782 C C . GLU A 1 98 ? 4.360 1.812 4.291 1.00 83.50 98 GLU A C 1
ATOM 784 O O . GLU A 1 98 ? 3.659 1.364 5.208 1.00 83.50 98 GLU A O 1
ATOM 789 N N . PRO A 1 99 ? 4.213 3.082 3.870 1.00 82.31 99 PRO A N 1
ATOM 790 C CA . PRO A 1 99 ? 3.171 3.959 4.390 1.00 82.31 99 PRO A CA 1
ATOM 791 C C . PRO A 1 99 ? 1.777 3.588 3.857 1.00 82.31 99 PRO A C 1
ATOM 793 O O . PRO A 1 99 ? 1.610 3.145 2.718 1.00 82.31 99 PRO A O 1
ATOM 796 N N . CYS A 1 100 ? 0.753 3.840 4.674 1.00 84.69 100 CYS A N 1
ATOM 797 C CA . CYS A 1 100 ? -0.646 3.743 4.263 1.00 84.69 100 CYS A CA 1
ATOM 798 C C . CYS A 1 100 ? -1.150 5.105 3.780 1.00 84.69 100 CYS A C 1
ATOM 800 O O . CYS A 1 100 ? -0.977 6.117 4.452 1.00 84.69 100 CYS A O 1
ATOM 802 N N . ILE A 1 101 ? -1.795 5.128 2.614 1.00 81.38 101 ILE A N 1
ATOM 803 C CA . ILE A 1 101 ? -2.353 6.350 2.015 1.00 81.38 101 ILE A CA 1
ATOM 804 C C . ILE A 1 101 ? -3.713 6.698 2.604 1.00 81.38 101 ILE A C 1
ATOM 806 O O . ILE A 1 101 ? -4.081 7.870 2.682 1.00 81.38 101 ILE A O 1
ATOM 810 N N . LYS A 1 102 ? -4.454 5.676 3.024 1.00 83.88 102 LYS A N 1
ATOM 811 C CA . LYS A 1 102 ? -5.758 5.824 3.649 1.00 83.88 102 LYS A CA 1
ATOM 812 C C . LYS A 1 102 ? -5.837 4.908 4.861 1.00 83.88 102 LYS A C 1
ATOM 814 O O . LYS A 1 102 ? -5.491 3.731 4.767 1.00 83.88 102 LYS A O 1
ATOM 819 N N . LEU A 1 103 ? -6.315 5.464 5.967 1.00 86.12 103 LEU A N 1
ATOM 820 C CA . LEU A 1 103 ? -6.664 4.743 7.179 1.00 86.12 103 LEU A CA 1
ATOM 821 C C . LEU A 1 103 ? -8.128 5.055 7.489 1.00 86.12 103 LEU A C 1
ATOM 823 O O . LEU A 1 103 ? -8.495 6.214 7.657 1.00 86.12 103 LEU A O 1
ATOM 827 N N . GLU A 1 104 ? -8.979 4.037 7.502 1.00 87.88 104 GLU A N 1
ATOM 828 C CA . GLU A 1 104 ? -10.411 4.197 7.739 1.00 87.88 104 GLU A CA 1
ATOM 829 C C . GLU A 1 104 ? -10.850 3.315 8.903 1.00 87.88 104 GLU A C 1
ATOM 831 O O . GLU A 1 104 ? -10.736 2.092 8.848 1.00 87.88 104 GLU A O 1
ATOM 836 N N . MET A 1 105 ? -11.376 3.924 9.966 1.00 88.81 105 MET A N 1
ATOM 837 C CA . MET A 1 105 ? -11.960 3.167 11.069 1.00 88.81 105 MET A CA 1
ATOM 838 C C . MET A 1 105 ? -13.201 2.405 10.582 1.00 88.81 105 MET A C 1
ATOM 840 O O . MET A 1 105 ? -14.154 2.994 10.065 1.00 88.81 105 MET A O 1
ATOM 844 N N . LEU A 1 106 ? -13.202 1.091 10.795 1.00 89.38 106 LEU A N 1
ATOM 845 C CA . LEU A 1 106 ? -14.326 0.211 10.488 1.00 89.38 106 LEU A CA 1
ATOM 846 C C . LEU A 1 106 ? -15.292 0.114 11.667 1.00 89.38 106 LEU A C 1
ATOM 848 O O . LEU A 1 106 ? -16.500 0.272 11.498 1.00 89.38 106 LEU A O 1
ATOM 852 N N . VAL A 1 107 ? -14.768 -0.190 12.857 1.00 89.88 107 VAL A N 1
ATOM 853 C CA . VAL A 1 107 ? -15.582 -0.426 14.054 1.00 89.88 107 VAL A CA 1
ATOM 854 C C . VAL A 1 107 ? -14.758 -0.259 15.330 1.00 89.88 107 VAL A C 1
ATOM 856 O O . VAL A 1 107 ? -13.595 -0.655 15.380 1.00 89.88 107 VAL A O 1
ATOM 859 N N . ALA A 1 108 ? -15.392 0.273 16.375 1.00 88.50 108 ALA A N 1
ATOM 860 C CA . ALA A 1 108 ? -14.900 0.236 17.747 1.00 88.50 108 ALA A CA 1
ATOM 861 C C . ALA A 1 108 ? -15.683 -0.824 18.536 1.00 88.50 108 ALA A C 1
ATOM 863 O O . ALA A 1 108 ? -16.915 -0.853 18.515 1.00 88.50 108 ALA A O 1
ATOM 864 N N . MET A 1 109 ? -14.972 -1.726 19.204 1.00 87.56 109 MET A N 1
ATOM 865 C CA . MET A 1 109 ? -15.536 -2.838 19.963 1.00 87.56 109 MET A CA 1
ATOM 866 C C . MET A 1 109 ? -15.168 -2.672 21.440 1.00 87.56 109 MET A C 1
ATOM 868 O O . MET A 1 109 ? -14.043 -3.002 21.822 1.00 87.56 109 MET A O 1
ATOM 872 N N . PRO A 1 110 ? -16.081 -2.141 22.272 1.00 84.38 110 PRO A N 1
ATOM 873 C CA . PRO A 1 110 ? -15.850 -2.038 23.705 1.00 84.38 110 PRO A CA 1
ATOM 874 C C . PRO A 1 110 ? -15.991 -3.411 24.377 1.00 84.38 110 PRO A C 1
ATOM 876 O O . PRO A 1 110 ? -17.007 -4.093 24.236 1.00 84.38 110 PRO A O 1
ATOM 879 N N . ASP A 1 111 ? -14.984 -3.798 25.153 1.00 81.06 111 ASP A N 1
ATOM 880 C CA . ASP A 1 111 ? -15.019 -4.919 26.088 1.00 81.06 111 ASP A CA 1
ATOM 881 C C . ASP A 1 111 ? -15.512 -4.410 27.454 1.00 81.06 111 ASP A C 1
ATOM 883 O O . ASP A 1 111 ? -14.746 -3.890 28.276 1.00 81.06 111 ASP A O 1
ATOM 887 N N . GLN A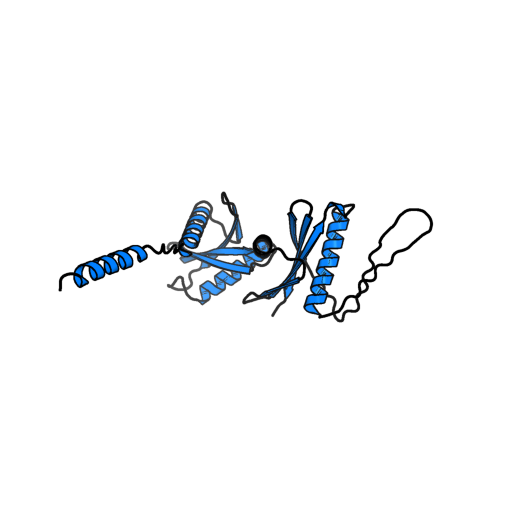 1 112 ? -16.819 -4.577 27.684 1.00 66.31 112 GLN A N 1
ATOM 888 C CA . GLN A 1 112 ? -17.522 -4.202 28.920 1.00 66.31 112 GLN A CA 1
ATOM 889 C C . GLN A 1 112 ? -16.913 -4.860 30.173 1.00 66.31 112 GLN A C 1
ATOM 891 O O . GLN A 1 112 ? -17.025 -4.314 31.269 1.00 66.31 112 GLN A O 1
ATOM 896 N N . GLY A 1 113 ? -16.242 -6.010 30.031 1.00 70.44 113 GLY A N 1
ATOM 897 C CA . GLY A 1 113 ? -15.617 -6.719 31.147 1.00 70.44 113 GLY A CA 1
ATOM 898 C C . GLY A 1 113 ? -14.235 -6.184 31.521 1.00 70.44 113 GLY A C 1
ATOM 899 O O . GLY A 1 113 ? -13.833 -6.286 32.680 1.00 70.44 113 GLY A O 1
ATOM 9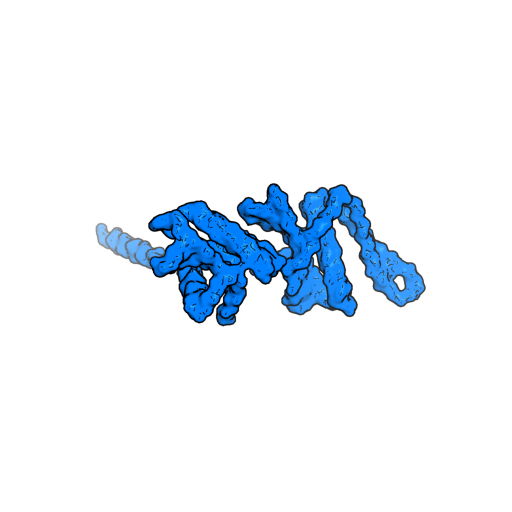00 N N . LYS A 1 114 ? -13.496 -5.607 30.564 1.00 73.12 114 LYS A N 1
ATOM 901 C CA . LYS A 1 114 ? -12.081 -5.229 30.746 1.00 73.12 114 LYS A CA 1
ATOM 902 C C . LYS A 1 114 ? -11.800 -3.731 30.670 1.00 73.12 114 LYS A C 1
ATOM 904 O O . LYS A 1 114 ? -10.637 -3.362 30.822 1.00 73.12 114 LYS A O 1
ATOM 909 N N . LYS A 1 115 ? -12.818 -2.882 30.463 1.00 82.38 115 LYS A N 1
ATOM 910 C CA . LYS A 1 115 ? -12.658 -1.430 30.227 1.00 82.38 115 LYS A CA 1
ATOM 911 C C . LYS A 1 115 ? -11.613 -1.159 29.142 1.00 82.38 115 LYS A C 1
ATOM 913 O O . LYS A 1 115 ? -10.659 -0.409 29.342 1.00 82.38 115 LYS A O 1
ATOM 918 N N . LYS A 1 116 ? -11.735 -1.865 28.022 1.00 86.75 116 LYS A N 1
ATOM 919 C CA . LYS A 1 116 ? -10.858 -1.717 26.860 1.00 86.75 116 LYS A CA 1
ATOM 920 C C . LYS A 1 116 ? -11.716 -1.577 25.622 1.00 86.75 116 LYS A C 1
ATOM 922 O O . LYS A 1 116 ? -12.748 -2.232 25.532 1.00 86.75 116 LYS A O 1
ATOM 927 N N . THR A 1 117 ? -11.258 -0.790 24.665 1.00 87.56 117 THR A N 1
ATOM 928 C CA . THR A 1 117 ? -11.904 -0.660 23.362 1.00 87.56 117 THR A CA 1
ATOM 929 C C . THR A 1 117 ? -10.911 -1.061 22.290 1.00 87.56 117 THR A C 1
ATOM 931 O O . THR A 1 117 ? -9.806 -0.520 22.225 1.00 87.56 117 THR A O 1
ATOM 934 N N . THR A 1 118 ? -11.299 -2.028 21.463 1.00 90.00 118 THR A N 1
ATOM 935 C CA . THR A 1 118 ? -10.527 -2.433 20.289 1.00 90.00 118 THR A CA 1
ATOM 936 C C . THR A 1 118 ? -11.077 -1.715 19.067 1.00 90.00 118 THR A C 1
ATOM 938 O O . THR A 1 118 ? -12.242 -1.877 18.705 1.00 90.00 118 THR A O 1
ATOM 941 N N . PHE A 1 119 ? -10.227 -0.935 18.419 1.00 91.62 119 PHE A N 1
ATOM 942 C CA . PHE A 1 119 ? -10.511 -0.252 17.169 1.00 91.62 119 PHE A CA 1
ATOM 943 C C . PHE A 1 119 ? -9.977 -1.091 16.014 1.00 91.62 119 PHE A C 1
ATOM 945 O O . PHE A 1 119 ? -8.812 -1.490 16.020 1.00 91.62 119 PHE A O 1
ATOM 952 N N . LEU A 1 120 ? -10.832 -1.362 15.031 1.00 92.81 120 LEU A N 1
ATOM 953 C CA . LEU A 1 120 ? -10.430 -1.971 13.771 1.00 92.81 120 LEU A CA 1
ATOM 954 C C . LEU A 1 120 ? -10.362 -0.896 12.698 1.00 92.81 120 LEU A C 1
ATOM 956 O O . LEU A 1 120 ? -11.350 -0.205 12.443 1.00 92.81 120 LEU A O 1
ATOM 960 N N . PHE A 1 121 ? -9.217 -0.815 12.039 1.00 92.50 121 PHE A N 1
ATOM 961 C CA . PHE A 1 121 ? -8.972 0.071 10.916 1.00 92.50 121 PHE A CA 1
ATOM 962 C C . PHE A 1 121 ? -8.727 -0.736 9.649 1.00 92.50 121 PHE A C 1
ATOM 964 O O . PHE A 1 121 ? -8.075 -1.780 9.679 1.00 92.50 121 PHE A O 1
ATOM 971 N N . LEU A 1 122 ? -9.238 -0.228 8.535 1.00 91.75 122 LEU A N 1
ATOM 972 C CA . LEU A 1 122 ? -8.868 -0.645 7.196 1.00 91.75 122 LEU A CA 1
ATOM 973 C C . LEU A 1 122 ? -7.775 0.290 6.688 1.00 91.75 122 LEU A C 1
ATOM 975 O O . LEU A 1 122 ? -7.959 1.507 6.625 1.00 91.75 122 LEU A O 1
ATOM 979 N N . CYS A 1 123 ? -6.651 -0.295 6.312 1.00 90.56 123 CYS A N 1
ATOM 980 C CA . CYS A 1 123 ? -5.531 0.394 5.705 1.00 90.56 123 CYS A CA 1
ATOM 981 C C . CYS A 1 123 ? -5.547 0.190 4.195 1.00 90.56 123 CYS A C 1
ATOM 983 O O . CYS A 1 123 ? -5.898 -0.881 3.704 1.00 90.56 123 CYS A O 1
ATOM 985 N N . GLN A 1 124 ? -5.096 1.200 3.461 1.00 88.81 124 GLN A N 1
ATOM 986 C CA . GLN A 1 124 ? -4.731 1.060 2.059 1.00 88.81 124 GLN A CA 1
ATOM 987 C C . GLN A 1 124 ? -3.242 1.391 1.897 1.00 88.81 124 GLN A C 1
ATOM 989 O O . GLN A 1 124 ? -2.877 2.571 1.997 1.00 88.81 124 GLN A O 1
ATOM 994 N N . PRO A 1 125 ? -2.378 0.387 1.667 1.00 90.06 125 PRO A N 1
ATOM 995 C CA . PRO A 1 125 ? -0.960 0.614 1.419 1.00 90.06 125 PRO A CA 1
ATOM 996 C C . PRO A 1 125 ? -0.722 1.428 0.145 1.00 90.06 125 PRO A C 1
ATOM 998 O O . PRO A 1 125 ? -1.515 1.387 -0.805 1.00 90.06 125 PRO A O 1
ATOM 1001 N N . LEU A 1 126 ? 0.390 2.164 0.114 1.00 88.50 126 LEU A N 1
ATOM 1002 C CA . LEU A 1 126 ? 0.768 2.974 -1.041 1.00 88.50 126 LEU A CA 1
ATOM 1003 C C . LEU A 1 126 ? 0.971 2.118 -2.302 1.00 88.50 126 LEU A C 1
ATOM 1005 O O . LEU A 1 126 ? 0.502 2.508 -3.375 1.00 88.50 126 LEU A O 1
ATOM 1009 N N . SER A 1 127 ? 1.607 0.950 -2.187 1.00 89.88 127 SER A N 1
ATOM 1010 C CA . SER A 1 127 ? 1.801 0.016 -3.300 1.00 89.88 127 SER A CA 1
ATOM 1011 C C . SER A 1 127 ? 0.482 -0.360 -3.980 1.00 89.88 127 SER A C 1
ATOM 1013 O O . SER A 1 127 ? 0.345 -0.226 -5.198 1.00 89.88 127 SER A O 1
ATOM 1015 N N . GLU A 1 128 ? -0.520 -0.757 -3.198 1.00 88.94 128 GLU A N 1
ATOM 1016 C CA . GLU A 1 128 ? -1.829 -1.158 -3.702 1.00 88.94 128 GLU A CA 1
ATOM 1017 C C . GLU A 1 128 ? -2.576 0.016 -4.337 1.00 88.94 128 GLU A C 1
ATOM 1019 O O . GLU A 1 128 ? -3.108 -0.117 -5.443 1.00 88.94 128 GLU A O 1
ATOM 1024 N N . PHE A 1 129 ? -2.562 1.189 -3.695 1.00 88.38 129 PHE A N 1
ATOM 1025 C CA . PHE A 1 129 ? -3.158 2.400 -4.260 1.00 88.38 129 PHE A CA 1
ATOM 1026 C C . PHE A 1 129 ? -2.573 2.732 -5.639 1.00 88.38 129 PHE A C 1
ATOM 1028 O O . PHE A 1 129 ? -3.319 2.988 -6.590 1.00 88.38 129 PHE A O 1
ATOM 1035 N N . VAL A 1 130 ? -1.245 2.685 -5.779 1.00 88.31 130 VAL A N 1
ATOM 1036 C CA . VAL A 1 130 ? -0.556 2.976 -7.044 1.00 88.31 130 VAL A CA 1
ATOM 1037 C C . VAL A 1 130 ? -0.882 1.930 -8.108 1.00 88.31 130 VAL A C 1
ATOM 1039 O O . VAL A 1 130 ? -1.158 2.298 -9.249 1.00 88.31 130 VAL A O 1
ATOM 1042 N N . VAL A 1 131 ? -0.916 0.642 -7.752 1.00 89.69 131 VAL A N 1
ATOM 1043 C CA . VAL A 1 131 ? -1.262 -0.442 -8.687 1.00 89.69 131 VAL A CA 1
ATOM 1044 C C . VAL A 1 131 ? -2.697 -0.302 -9.191 1.00 89.69 131 VAL A C 1
ATOM 1046 O O . VAL A 1 131 ? -2.927 -0.410 -10.395 1.00 89.69 131 VAL A O 1
ATOM 1049 N N . ILE A 1 132 ? -3.661 -0.042 -8.304 1.00 87.00 132 ILE A N 1
ATOM 1050 C CA . ILE A 1 132 ? -5.067 0.165 -8.684 1.00 87.00 132 ILE A CA 1
ATOM 1051 C C . ILE A 1 132 ? -5.185 1.390 -9.595 1.00 87.00 132 ILE A C 1
ATOM 1053 O O . ILE A 1 132 ? -5.784 1.302 -10.668 1.00 87.00 132 ILE A O 1
ATOM 1057 N N . THR A 1 133 ? -4.550 2.500 -9.213 1.00 86.88 133 THR A N 1
ATOM 1058 C CA . THR A 1 133 ? -4.552 3.742 -9.998 1.00 86.88 133 THR A CA 1
ATOM 1059 C C . THR A 1 133 ? -3.950 3.523 -11.386 1.00 86.88 133 THR A C 1
ATOM 1061 O O . THR A 1 133 ? -4.509 3.978 -12.381 1.00 86.88 133 THR A O 1
ATOM 1064 N N . TYR A 1 134 ? -2.842 2.783 -11.486 1.00 88.25 134 TYR A N 1
ATOM 1065 C CA . TYR A 1 134 ? -2.217 2.460 -12.767 1.00 88.25 134 TYR A CA 1
ATOM 1066 C C . TYR A 1 134 ? -3.090 1.546 -13.632 1.00 88.25 134 TYR A C 1
ATOM 1068 O O . TYR A 1 134 ? -3.189 1.762 -14.835 1.00 88.25 134 TYR A O 1
ATOM 1076 N N . LYS A 1 135 ? -3.744 0.535 -13.047 1.00 88.25 135 LYS A N 1
ATOM 1077 C CA . LYS A 1 135 ? -4.648 -0.359 -13.792 1.00 88.25 135 LYS A CA 1
ATOM 1078 C C . LYS A 1 135 ? -5.859 0.382 -14.360 1.00 88.25 135 LYS A C 1
ATOM 1080 O O . LYS A 1 135 ? -6.335 0.017 -15.429 1.00 88.25 135 LYS A O 1
ATOM 1085 N N . GLN A 1 136 ? -6.343 1.410 -13.664 1.00 87.06 136 GLN A N 1
ATOM 1086 C CA . GLN A 1 136 ? -7.408 2.283 -14.161 1.00 87.06 136 GLN A CA 1
ATOM 1087 C C . GLN A 1 136 ? -6.901 3.236 -15.247 1.00 87.06 136 GLN A C 1
ATOM 1089 O O . GLN A 1 136 ? -7.551 3.406 -16.276 1.00 87.06 136 GLN A O 1
ATOM 1094 N N . GLN A 1 137 ? -5.738 3.851 -15.022 1.00 86.94 137 GLN A N 1
ATOM 1095 C CA . GLN A 1 137 ? -5.122 4.782 -15.957 1.00 86.94 137 GLN A CA 1
ATOM 1096 C C . GLN A 1 137 ? -3.596 4.593 -15.986 1.00 86.94 137 GLN A C 1
ATOM 1098 O O . GLN A 1 137 ? -2.881 5.166 -15.150 1.00 86.94 137 GLN A O 1
ATOM 1103 N N . PRO A 1 138 ? -3.075 3.833 -16.968 1.00 88.38 138 PRO A N 1
ATOM 1104 C CA . PRO A 1 138 ? -1.642 3.611 -17.103 1.00 88.38 138 PRO A CA 1
ATOM 1105 C C . PRO A 1 138 ? -0.885 4.926 -17.293 1.00 88.38 138 PRO A C 1
ATOM 1107 O O . PRO A 1 138 ? -1.332 5.820 -18.014 1.00 88.38 138 PRO A O 1
ATOM 1110 N N . PHE A 1 139 ? 0.277 5.046 -16.655 1.00 84.69 139 PHE A N 1
ATOM 1111 C CA . PHE A 1 139 ? 1.146 6.214 -16.781 1.00 84.69 139 PHE A CA 1
ATOM 1112 C C . PHE A 1 139 ? 2.624 5.822 -16.736 1.00 84.69 139 PHE A C 1
ATOM 1114 O O . PHE A 1 139 ? 2.989 4.835 -16.103 1.00 84.69 139 PHE A O 1
ATOM 1121 N N . ASP A 1 140 ? 3.467 6.615 -17.389 1.00 86.50 140 ASP A N 1
ATOM 1122 C CA . ASP A 1 140 ? 4.926 6.517 -17.315 1.00 86.50 140 ASP A CA 1
ATOM 1123 C C . ASP A 1 140 ? 5.462 7.917 -17.004 1.00 86.50 140 ASP A C 1
ATOM 1125 O O . ASP A 1 140 ? 5.067 8.888 -17.655 1.00 86.50 140 ASP A O 1
ATOM 1129 N N . GLY A 1 141 ? 6.270 8.042 -15.956 1.00 85.19 141 GLY A N 1
ATOM 1130 C CA . GLY A 1 141 ? 6.683 9.322 -15.395 1.00 85.19 141 GLY A CA 1
ATOM 1131 C C . GLY A 1 141 ? 6.389 9.466 -13.905 1.00 85.19 141 GLY A C 1
ATOM 1132 O O . GLY A 1 141 ? 5.875 8.563 -13.237 1.00 85.19 141 GLY A O 1
ATOM 1133 N N . ALA A 1 142 ? 6.712 10.650 -13.387 1.00 85.25 142 ALA A N 1
ATOM 1134 C CA . ALA A 1 142 ? 6.525 10.984 -11.986 1.00 85.25 142 ALA A CA 1
ATOM 1135 C C . ALA A 1 142 ? 5.161 11.643 -11.713 1.00 85.25 142 ALA A C 1
ATOM 1137 O O . ALA A 1 142 ? 4.660 12.440 -12.507 1.00 85.25 142 ALA A O 1
ATOM 1138 N N . LYS A 1 143 ? 4.565 11.314 -10.566 1.00 83.44 143 LYS A N 1
ATOM 1139 C CA . LYS A 1 143 ? 3.324 11.879 -10.030 1.00 83.44 143 LYS A CA 1
ATOM 1140 C C . LYS A 1 143 ? 3.498 12.192 -8.549 1.00 83.44 143 LYS A C 1
ATOM 1142 O O . LYS A 1 143 ? 4.164 11.454 -7.829 1.00 83.44 143 LYS A O 1
ATOM 1147 N N . LEU A 1 144 ? 2.849 13.254 -8.085 1.00 81.00 144 LEU A N 1
ATOM 1148 C CA . LEU A 1 144 ? 2.770 13.588 -6.666 1.00 81.00 144 LEU A CA 1
ATOM 1149 C C . LEU A 1 144 ? 1.429 13.113 -6.101 1.00 81.00 144 LEU A C 1
ATOM 1151 O O . LEU A 1 144 ? 0.375 1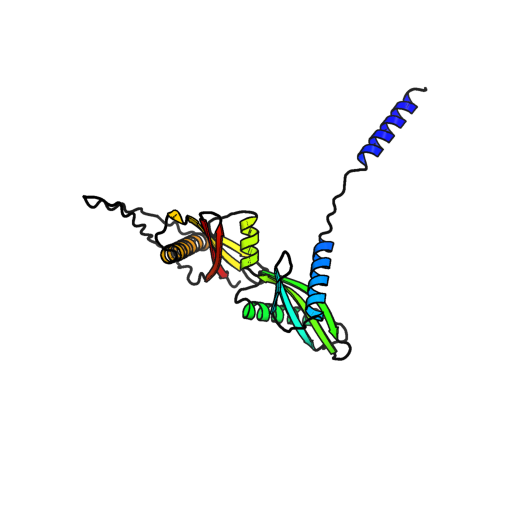3.475 -6.622 1.00 81.00 144 LEU A O 1
ATOM 1155 N N . ILE A 1 145 ? 1.471 12.317 -5.038 1.00 81.12 145 ILE A N 1
ATOM 1156 C CA . ILE A 1 145 ? 0.301 11.892 -4.270 1.00 81.12 145 ILE A CA 1
ATOM 1157 C C . ILE A 1 145 ? 0.340 12.619 -2.933 1.00 81.12 145 ILE A C 1
ATOM 1159 O O . ILE A 1 145 ? 1.235 12.388 -2.128 1.00 81.12 145 ILE A O 1
ATOM 1163 N N . THR A 1 146 ? -0.635 13.483 -2.683 1.00 71.19 146 THR A N 1
ATOM 1164 C CA . THR A 1 146 ? -0.718 14.237 -1.429 1.00 71.19 146 THR A CA 1
ATOM 1165 C C . THR A 1 146 ? -1.777 13.619 -0.527 1.00 71.19 146 THR A C 1
ATOM 1167 O O . THR A 1 146 ? -2.943 13.534 -0.907 1.00 71.19 146 THR A O 1
ATOM 1170 N N . THR A 1 147 ? -1.383 13.228 0.680 1.00 70.25 147 THR A N 1
ATOM 1171 C CA . THR A 1 147 ? -2.288 12.902 1.787 1.00 70.25 147 THR A CA 1
ATOM 1172 C C . THR A 1 147 ? -2.376 14.102 2.742 1.00 70.25 147 THR A C 1
ATOM 1174 O O . THR A 1 147 ? -1.613 15.073 2.606 1.00 70.25 147 THR A O 1
ATOM 1177 N N . PRO A 1 148 ? -3.314 14.108 3.708 1.00 69.81 148 PRO A N 1
ATOM 1178 C CA . PRO A 1 148 ? -3.369 15.166 4.715 1.00 69.81 148 PRO A CA 1
ATOM 1179 C C . PRO A 1 148 ? -2.023 15.350 5.433 1.00 69.81 148 PRO A C 1
ATOM 1181 O O . PRO A 1 148 ? -1.505 16.469 5.484 1.00 69.81 148 PRO A O 1
ATOM 1184 N N . ASN A 1 149 ? -1.396 14.244 5.840 1.00 66.12 149 ASN A N 1
ATOM 1185 C CA . ASN A 1 149 ? -0.211 14.243 6.700 1.00 66.12 149 ASN A CA 1
ATOM 1186 C C . ASN A 1 149 ? 1.118 14.220 5.932 1.00 66.12 149 ASN A C 1
ATOM 1188 O O . ASN A 1 149 ? 2.153 14.602 6.474 1.00 66.12 149 ASN A O 1
ATOM 1192 N N . SER A 1 150 ? 1.139 13.760 4.680 1.00 74.19 150 SER A N 1
ATOM 1193 C CA . SER A 1 150 ? 2.387 13.551 3.936 1.00 74.19 150 SER A CA 1
ATOM 1194 C C . SER A 1 150 ? 2.181 13.705 2.435 1.00 74.19 150 SER A C 1
ATOM 1196 O O . SER A 1 150 ? 1.063 13.648 1.932 1.00 74.19 150 SER A O 1
ATOM 1198 N N . SER A 1 151 ? 3.266 13.910 1.701 1.00 78.25 151 SER A N 1
ATOM 1199 C CA . SER A 1 151 ? 3.241 13.891 0.241 1.00 78.25 151 SER A CA 1
ATOM 1200 C C . SER A 1 151 ? 4.205 12.821 -0.255 1.00 78.25 151 SER A C 1
ATOM 1202 O O . SER A 1 151 ? 5.283 12.653 0.299 1.00 78.25 151 SER A O 1
ATOM 1204 N N . TYR A 1 152 ? 3.841 12.095 -1.302 1.00 83.50 152 TYR A N 1
ATOM 1205 C CA . TYR A 1 152 ? 4.636 11.006 -1.858 1.00 83.50 152 TYR A CA 1
ATOM 1206 C C . TYR A 1 152 ? 4.902 11.275 -3.330 1.00 83.50 152 TYR A C 1
ATOM 1208 O O . TYR A 1 152 ? 3.976 11.405 -4.131 1.00 83.50 152 TYR A O 1
ATOM 1216 N N . LEU A 1 153 ? 6.177 11.355 -3.692 1.00 84.12 153 LEU A N 1
ATOM 1217 C CA . LEU A 1 153 ? 6.598 11.387 -5.083 1.00 84.12 153 LEU A CA 1
ATOM 1218 C C . LEU A 1 153 ? 6.672 9.950 -5.590 1.00 84.12 153 LEU A C 1
ATOM 1220 O O . LEU A 1 153 ? 7.488 9.178 -5.097 1.00 84.12 153 LEU A O 1
ATOM 1224 N N . ILE A 1 154 ? 5.841 9.601 -6.566 1.00 87.12 154 ILE A N 1
ATOM 1225 C CA . ILE A 1 154 ? 5.818 8.286 -7.209 1.00 87.12 154 ILE A CA 1
ATOM 1226 C C . ILE A 1 154 ? 6.396 8.411 -8.606 1.00 87.12 154 ILE A C 1
ATOM 1228 O O . ILE A 1 154 ? 6.002 9.298 -9.350 1.00 87.12 154 ILE A O 1
ATOM 1232 N N . SER A 1 155 ? 7.284 7.502 -8.986 1.00 87.44 155 SER A N 1
ATOM 1233 C CA . SER A 1 155 ? 7.853 7.411 -10.327 1.00 87.44 155 SER A CA 1
ATOM 1234 C C . SER A 1 155 ? 7.536 6.041 -10.917 1.00 87.44 155 SER A C 1
ATOM 1236 O O . SER A 1 155 ? 7.957 5.016 -10.372 1.00 87.44 155 SER A O 1
ATOM 1238 N N . GLY A 1 156 ? 6.723 6.025 -11.974 1.00 91.00 156 GLY A N 1
ATOM 1239 C CA . GLY A 1 156 ? 6.296 4.817 -12.674 1.00 91.00 156 GLY A CA 1
ATOM 1240 C C . GLY A 1 156 ? 7.070 4.640 -13.972 1.00 91.00 156 GLY A C 1
ATOM 1241 O O . GLY A 1 156 ? 7.048 5.531 -14.812 1.00 91.00 156 GLY A O 1
ATOM 1242 N N . VAL A 1 157 ? 7.716 3.490 -14.156 1.00 90.69 157 VAL A N 1
ATOM 1243 C CA . VAL A 1 157 ? 8.517 3.179 -15.348 1.00 90.69 157 VAL A CA 1
ATOM 1244 C C . VAL A 1 157 ? 8.039 1.871 -15.957 1.00 90.69 157 VAL A C 1
ATOM 1246 O O . VAL A 1 157 ? 8.025 0.837 -15.287 1.00 90.69 157 VAL A O 1
ATOM 1249 N N . THR A 1 158 ? 7.700 1.890 -17.246 1.00 91.62 158 THR A N 1
ATOM 1250 C CA . THR A 1 158 ? 7.324 0.680 -17.984 1.00 91.62 158 THR A CA 1
ATOM 1251 C C . THR A 1 158 ? 8.435 0.278 -18.954 1.00 91.62 158 THR A C 1
ATOM 1253 O O . THR A 1 158 ? 8.818 1.043 -19.837 1.00 91.62 158 THR A O 1
ATOM 1256 N N . LEU A 1 159 ? 8.951 -0.946 -18.830 1.00 88.19 159 LEU A N 1
ATOM 1257 C CA . LEU A 1 159 ? 10.033 -1.476 -19.667 1.00 88.19 159 LEU A CA 1
ATOM 1258 C C . LEU A 1 159 ? 9.585 -2.708 -20.453 1.00 88.19 159 LEU A C 1
ATOM 1260 O O . LEU A 1 159 ? 8.798 -3.507 -19.966 1.00 88.19 159 LEU A O 1
ATOM 1264 N N . GLU A 1 160 ? 10.090 -2.892 -21.672 1.00 89.00 160 GLU A N 1
ATOM 1265 C CA . GLU A 1 160 ? 9.824 -4.100 -22.464 1.00 89.00 160 GLU A CA 1
ATOM 1266 C C . GLU A 1 160 ? 10.842 -5.197 -22.156 1.00 89.00 160 GLU A C 1
ATOM 1268 O O . GLU A 1 160 ? 12.048 -4.988 -22.294 1.00 89.00 160 GLU A O 1
ATOM 1273 N N . ASN A 1 161 ? 10.361 -6.405 -21.861 1.00 84.56 161 ASN A N 1
ATOM 1274 C CA . ASN A 1 161 ? 11.218 -7.521 -21.454 1.00 84.56 161 ASN A CA 1
ATOM 1275 C C . ASN A 1 161 ? 12.220 -7.931 -22.549 1.00 84.56 161 ASN A C 1
ATOM 1277 O O . ASN A 1 161 ? 13.347 -8.313 -22.252 1.00 84.56 161 ASN A O 1
ATOM 1281 N N . LYS A 1 162 ? 11.844 -7.799 -23.829 1.00 86.06 162 LYS A N 1
ATOM 1282 C CA . LYS A 1 162 ? 12.676 -8.201 -24.980 1.00 86.06 162 LYS A CA 1
ATOM 1283 C C . LYS A 1 162 ? 13.910 -7.317 -25.200 1.00 86.06 162 LYS A C 1
ATOM 1285 O O . LYS A 1 162 ? 14.812 -7.722 -25.926 1.00 86.06 162 LYS A O 1
ATOM 1290 N N . LYS A 1 163 ? 13.948 -6.118 -24.610 1.00 86.19 163 LYS A N 1
ATOM 1291 C CA . LYS A 1 163 ? 15.037 -5.145 -24.802 1.00 86.19 163 LYS A CA 1
ATOM 1292 C C . LYS A 1 163 ? 16.237 -5.382 -23.880 1.00 86.19 163 LYS A C 1
ATOM 1294 O O . LYS A 1 163 ? 17.278 -4.769 -24.094 1.00 86.19 163 LYS A O 1
ATOM 1299 N N . TYR A 1 164 ? 16.120 -6.257 -22.878 1.00 86.06 164 TYR A N 1
ATOM 1300 C CA . TYR A 1 164 ? 17.133 -6.412 -21.832 1.00 86.06 164 TYR A CA 1
ATOM 1301 C C . TYR A 1 164 ? 17.652 -7.846 -21.737 1.00 86.06 164 TYR A C 1
ATOM 1303 O O . TYR A 1 164 ? 16.888 -8.805 -21.729 1.00 86.06 164 TYR A O 1
ATOM 1311 N N . ALA A 1 165 ? 18.975 -7.984 -21.617 1.00 81.88 165 ALA A N 1
ATOM 1312 C CA . ALA A 1 165 ? 19.646 -9.282 -21.549 1.00 81.88 165 ALA A CA 1
ATOM 1313 C C . ALA A 1 165 ? 19.463 -10.001 -20.198 1.00 81.88 165 ALA A C 1
ATOM 1315 O O . ALA A 1 165 ? 19.621 -11.217 -20.121 1.00 81.88 165 ALA A O 1
ATOM 1316 N N . SER A 1 166 ? 19.163 -9.267 -19.121 1.00 85.56 166 SER A N 1
ATOM 1317 C CA . SER A 1 166 ? 18.935 -9.839 -17.791 1.00 85.56 166 SER A CA 1
ATOM 1318 C C . SER A 1 166 ? 17.968 -8.999 -16.957 1.00 85.56 166 SER A C 1
ATOM 1320 O O . SER A 1 166 ? 17.872 -7.780 -17.123 1.00 85.56 166 SER A O 1
ATOM 1322 N N . ALA A 1 167 ? 17.295 -9.644 -15.998 1.00 85.31 167 ALA A N 1
ATOM 1323 C CA . ALA A 1 167 ? 16.418 -8.962 -15.045 1.00 85.31 167 ALA A CA 1
ATOM 1324 C C . ALA A 1 167 ? 17.174 -7.923 -14.198 1.00 85.31 167 ALA A C 1
ATOM 1326 O O . ALA A 1 167 ? 16.653 -6.845 -13.944 1.00 85.31 167 ALA A O 1
ATOM 1327 N N . ALA A 1 168 ? 18.428 -8.201 -13.825 1.00 86.81 168 ALA A N 1
ATOM 1328 C CA . ALA A 1 168 ? 19.256 -7.261 -13.071 1.00 86.81 168 ALA A CA 1
ATOM 1329 C C . ALA A 1 168 ? 19.601 -5.995 -13.877 1.00 86.81 168 ALA A C 1
ATOM 1331 O O . ALA A 1 168 ? 19.639 -4.900 -13.319 1.00 86.81 168 ALA A O 1
ATOM 1332 N N . MET A 1 169 ? 19.839 -6.123 -15.188 1.00 84.06 169 MET A N 1
ATOM 1333 C CA . MET A 1 169 ? 20.050 -4.969 -16.068 1.00 84.06 169 MET A CA 1
ATOM 1334 C C . MET A 1 169 ? 18.775 -4.129 -16.179 1.00 84.06 169 MET A C 1
ATOM 1336 O O . MET A 1 169 ? 18.837 -2.907 -16.081 1.00 84.06 169 MET A O 1
ATOM 1340 N N . MET A 1 170 ? 17.623 -4.783 -16.315 1.00 87.38 170 MET A N 1
ATOM 1341 C CA . MET A 1 170 ? 16.326 -4.115 -16.378 1.00 87.38 170 MET A CA 1
ATOM 1342 C C . MET A 1 170 ? 15.975 -3.393 -15.069 1.00 87.38 170 MET A C 1
ATOM 1344 O O . MET A 1 170 ? 15.590 -2.230 -15.120 1.00 87.38 170 MET A O 1
ATOM 1348 N N . ASP A 1 171 ? 16.188 -4.021 -13.906 1.00 87.44 171 ASP A N 1
ATOM 1349 C CA . ASP A 1 171 ? 15.962 -3.407 -12.588 1.00 87.44 171 ASP A CA 1
ATOM 1350 C C . ASP A 1 171 ? 16.835 -2.145 -12.403 1.00 87.44 171 ASP A C 1
ATOM 1352 O O . ASP A 1 171 ? 16.351 -1.119 -11.923 1.00 87.44 171 ASP A O 1
ATOM 1356 N N . ARG A 1 172 ? 18.099 -2.174 -12.857 1.00 85.94 172 ARG A N 1
ATOM 1357 C CA . ARG A 1 172 ? 18.991 -0.996 -12.843 1.00 85.94 172 ARG A CA 1
ATOM 1358 C C . ARG A 1 172 ? 18.502 0.113 -13.768 1.00 85.94 172 ARG A C 1
ATOM 1360 O O . ARG A 1 172 ? 18.466 1.271 -13.363 1.00 85.94 172 ARG A O 1
ATOM 1367 N N . VAL A 1 173 ? 18.117 -0.226 -14.998 1.00 86.94 173 VAL A N 1
ATOM 1368 C CA . VAL A 1 173 ? 17.599 0.751 -15.969 1.00 86.94 173 VAL A CA 1
ATOM 1369 C C . VAL A 1 173 ? 16.298 1.374 -15.469 1.00 86.94 173 VAL A C 1
ATOM 1371 O O . VAL A 1 173 ? 16.132 2.588 -15.573 1.00 86.94 173 VAL A O 1
ATOM 1374 N N . ALA A 1 174 ? 15.408 0.577 -14.873 1.00 88.19 174 ALA A N 1
ATOM 1375 C CA . ALA A 1 174 ? 14.182 1.064 -14.252 1.00 88.19 174 ALA A CA 1
ATOM 1376 C C . ALA A 1 174 ? 14.489 2.066 -13.137 1.00 88.19 174 ALA A C 1
ATOM 1378 O O . ALA A 1 174 ? 13.924 3.155 -13.125 1.00 88.19 174 ALA A O 1
ATOM 1379 N N . GLN A 1 175 ? 15.430 1.738 -12.247 1.00 86.69 175 GLN A N 1
ATOM 1380 C CA . GLN A 1 175 ? 15.828 2.625 -11.158 1.00 86.69 175 GLN A CA 1
ATOM 1381 C C . GLN A 1 175 ? 16.434 3.941 -11.670 1.00 86.69 175 GLN A C 1
ATOM 1383 O O . GLN A 1 175 ? 16.095 5.007 -11.162 1.00 86.69 175 GLN A O 1
ATOM 1388 N N . ILE A 1 176 ? 17.308 3.890 -12.681 1.00 86.12 176 ILE A N 1
ATOM 1389 C CA . ILE A 1 176 ? 17.928 5.089 -13.268 1.00 86.12 176 ILE A CA 1
ATOM 1390 C C . ILE A 1 176 ? 16.870 5.971 -13.941 1.00 86.12 176 ILE A C 1
ATOM 1392 O O . ILE A 1 176 ? 16.834 7.176 -13.694 1.00 86.12 176 ILE A O 1
ATOM 1396 N N . LYS A 1 177 ? 15.968 5.380 -14.736 1.00 88.31 177 LYS A N 1
ATOM 1397 C CA . LYS A 1 177 ? 14.863 6.114 -15.370 1.00 88.31 177 LYS A CA 1
ATOM 1398 C C . LYS A 1 177 ? 13.926 6.731 -14.340 1.00 88.31 177 LYS A C 1
ATOM 1400 O O . LYS A 1 177 ? 13.572 7.896 -14.476 1.00 88.31 177 LYS A O 1
ATOM 1405 N N . ALA A 1 178 ? 13.585 5.990 -13.290 1.00 86.56 178 ALA A N 1
ATOM 1406 C CA . ALA A 1 178 ? 12.705 6.481 -12.242 1.00 86.56 178 ALA A CA 1
ATOM 1407 C C . ALA A 1 178 ? 13.312 7.680 -11.504 1.00 86.56 178 ALA A C 1
ATOM 1409 O O . ALA A 1 178 ? 12.616 8.672 -11.282 1.00 86.56 178 ALA A O 1
ATOM 1410 N N . LYS A 1 179 ? 14.611 7.610 -11.173 1.00 83.31 179 LYS A N 1
ATOM 1411 C CA . LYS A 1 179 ? 15.370 8.725 -10.583 1.00 83.31 179 LYS A CA 1
ATOM 1412 C C . LYS A 1 179 ? 15.399 9.933 -11.512 1.00 83.31 179 LYS A C 1
ATOM 1414 O O . LYS A 1 179 ? 15.101 11.033 -11.071 1.00 83.31 179 LYS A O 1
ATOM 1419 N N . SER A 1 180 ? 15.674 9.718 -12.796 1.00 82.38 180 SER A N 1
ATOM 1420 C CA . SER A 1 180 ? 15.672 10.779 -13.806 1.00 82.38 180 SER A CA 1
ATOM 1421 C C . SER A 1 180 ? 14.306 11.474 -13.913 1.00 82.38 180 SER A C 1
ATOM 1423 O O . SER A 1 180 ? 14.236 12.698 -13.831 1.00 82.38 180 SER A O 1
ATOM 1425 N N . GLN A 1 181 ? 13.210 10.715 -14.007 1.00 84.56 181 GLN A N 1
ATOM 1426 C CA . GLN A 1 181 ? 11.844 11.255 -14.047 1.00 84.56 181 GLN A CA 1
ATOM 1427 C C . GLN A 1 181 ? 11.494 12.035 -12.772 1.00 84.56 181 GLN A C 1
ATOM 1429 O O . GLN A 1 181 ? 10.904 13.113 -12.850 1.00 84.56 181 GLN A O 1
ATOM 1434 N N . ALA A 1 182 ? 11.886 11.515 -11.605 1.00 80.50 182 ALA A N 1
ATOM 1435 C CA . ALA A 1 182 ? 11.693 12.181 -10.322 1.00 80.50 182 ALA A CA 1
ATOM 1436 C C . ALA A 1 182 ? 12.491 13.494 -10.226 1.00 80.50 182 ALA A C 1
ATOM 1438 O O . ALA A 1 182 ? 11.931 14.504 -9.804 1.00 80.50 182 ALA A O 1
ATOM 1439 N N . SER A 1 183 ? 13.755 13.507 -10.666 1.00 75.62 183 SER A N 1
ATOM 1440 C CA . SER A 1 183 ? 14.595 14.712 -10.731 1.00 75.62 183 SER A CA 1
ATOM 1441 C C . SER A 1 183 ? 13.999 15.780 -11.647 1.00 75.62 183 SER A C 1
ATOM 1443 O O . SER A 1 183 ? 13.929 16.942 -11.251 1.00 75.62 183 SER A O 1
ATOM 1445 N N . ILE A 1 184 ? 13.531 15.412 -12.847 1.00 73.62 184 ILE A N 1
ATOM 1446 C CA . ILE A 1 184 ? 12.890 16.359 -13.777 1.00 73.62 184 ILE A CA 1
ATOM 1447 C C . ILE A 1 184 ? 11.643 16.969 -13.132 1.00 73.62 184 ILE A C 1
ATOM 1449 O O . ILE A 1 184 ? 11.469 18.186 -13.149 1.00 73.62 184 ILE A O 1
ATOM 1453 N N . PHE A 1 185 ? 10.789 16.130 -12.543 1.00 74.62 185 PHE A N 1
ATOM 1454 C CA . PHE A 1 185 ? 9.535 16.568 -11.938 1.00 74.62 185 PHE A CA 1
ATOM 1455 C C . PHE A 1 185 ? 9.749 17.475 -10.721 1.00 74.62 185 PHE A C 1
ATOM 1457 O O . PHE A 1 185 ? 9.017 18.444 -10.547 1.00 74.62 185 PHE A O 1
ATOM 1464 N N . PHE A 1 186 ? 10.748 17.177 -9.886 1.00 67.50 186 PHE A N 1
ATOM 1465 C CA . PHE A 1 186 ? 11.002 17.919 -8.651 1.00 67.50 186 PHE A CA 1
ATOM 1466 C C . PHE A 1 186 ? 11.827 19.198 -8.870 1.00 67.50 186 PHE A C 1
ATOM 1468 O O . PHE A 1 186 ? 11.564 20.206 -8.222 1.00 67.50 186 PHE A O 1
ATOM 1475 N N . ASN A 1 187 ? 12.790 19.185 -9.801 1.00 64.44 187 ASN A N 1
ATOM 1476 C CA . ASN A 1 187 ? 13.748 20.284 -9.988 1.00 64.44 187 ASN A CA 1
ATOM 1477 C C . ASN A 1 187 ? 13.527 21.115 -11.262 1.00 64.44 187 ASN A C 1
ATOM 1479 O O . ASN A 1 187 ? 14.244 22.090 -11.477 1.00 64.44 187 ASN A O 1
ATOM 1483 N N . GLY A 1 188 ? 12.613 20.719 -12.154 1.00 52.88 188 GLY A N 1
ATOM 1484 C CA . GLY A 1 188 ? 12.393 21.398 -13.439 1.00 52.88 188 GLY A CA 1
ATOM 1485 C C . GLY A 1 188 ? 13.587 21.343 -14.407 1.00 52.88 188 GLY A C 1
ATOM 1486 O O . GLY A 1 188 ? 13.645 22.121 -15.356 1.00 52.88 188 GLY A O 1
ATOM 1487 N N . SER A 1 189 ? 14.561 20.456 -14.173 1.00 43.72 189 SER A N 1
ATOM 1488 C CA . SER A 1 189 ? 15.803 20.382 -14.952 1.00 43.72 189 SER A CA 1
ATOM 1489 C C . SER A 1 189 ? 15.572 19.720 -16.318 1.00 43.72 189 SER A C 1
ATOM 1491 O O . SER A 1 189 ? 15.040 18.614 -16.411 1.00 43.72 189 SER A O 1
ATOM 1493 N N . THR A 1 190 ? 15.991 20.393 -17.391 1.00 40.09 190 THR A N 1
ATOM 1494 C CA . THR A 1 190 ? 16.057 19.853 -18.756 1.00 40.09 190 THR A CA 1
ATOM 1495 C C . THR A 1 190 ? 17.229 18.878 -18.881 1.00 40.09 190 THR A C 1
ATOM 1497 O O . THR A 1 190 ? 18.383 19.302 -18.867 1.00 40.09 190 THR A O 1
ATOM 1500 N N . ILE A 1 191 ? 16.953 17.581 -19.034 1.00 44.88 191 ILE A N 1
ATOM 1501 C CA . ILE A 1 191 ? 17.985 16.579 -19.335 1.00 44.88 191 ILE A CA 1
ATOM 1502 C C . ILE A 1 191 ? 18.191 16.519 -20.852 1.00 44.88 191 ILE A C 1
ATOM 1504 O O . ILE A 1 191 ? 17.285 16.126 -21.588 1.00 44.88 191 ILE A O 1
ATOM 1508 N N . SER A 1 192 ? 19.388 16.866 -21.328 1.00 36.75 192 SER A N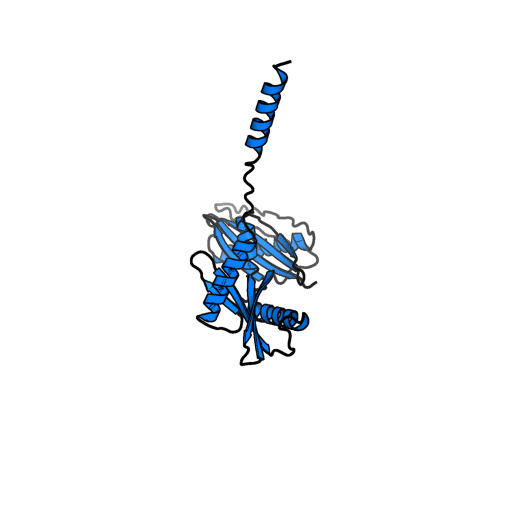 1
ATOM 1509 C CA . SER A 1 192 ? 19.822 16.545 -22.691 1.00 36.75 192 SER A CA 1
ATOM 1510 C C . SER A 1 192 ? 20.242 15.074 -22.745 1.00 36.75 192 SER A C 1
ATOM 1512 O O . SER A 1 192 ? 21.210 14.672 -22.100 1.00 36.75 192 SER A O 1
ATOM 1514 N N . SER A 1 193 ? 19.497 14.251 -23.485 1.00 36.25 193 SER A N 1
ATOM 1515 C CA . SER A 1 193 ? 19.886 12.864 -23.762 1.00 36.25 193 SER A CA 1
ATOM 1516 C C . SER A 1 193 ? 20.694 12.817 -25.056 1.00 36.25 193 SER A C 1
ATOM 1518 O O . SER A 1 193 ? 20.114 12.888 -26.137 1.00 36.25 193 SER A O 1
ATOM 1520 N N . ASP A 1 194 ? 22.016 12.679 -24.955 1.00 34.03 194 ASP A N 1
ATOM 1521 C CA . ASP A 1 194 ? 22.875 12.505 -26.128 1.00 34.03 194 ASP A CA 1
ATOM 1522 C C . ASP A 1 194 ? 23.058 11.009 -26.419 1.00 34.03 194 ASP A C 1
ATOM 1524 O O . ASP A 1 194 ? 23.674 10.267 -25.649 1.00 34.03 194 ASP A O 1
ATOM 1528 N N . MET A 1 195 ? 22.523 10.539 -27.548 1.00 34.41 195 MET A N 1
ATOM 1529 C CA . MET A 1 195 ? 22.799 9.190 -28.043 1.00 34.41 195 MET A CA 1
ATOM 1530 C C . MET A 1 195 ? 24.181 9.174 -28.705 1.00 34.41 195 MET A C 1
ATOM 1532 O O . MET A 1 195 ? 24.342 9.645 -29.830 1.00 34.41 195 MET A O 1
ATOM 1536 N N . ILE A 1 196 ? 25.188 8.610 -28.031 1.00 37.12 196 ILE A N 1
ATOM 1537 C CA . ILE A 1 196 ? 26.501 8.383 -28.647 1.00 37.12 196 ILE A CA 1
ATOM 1538 C C . ILE A 1 196 ? 26.446 7.076 -29.441 1.00 37.12 196 ILE A C 1
ATOM 1540 O O . ILE A 1 196 ? 26.527 5.980 -28.888 1.00 37.12 196 ILE A O 1
ATOM 1544 N N . ILE A 1 197 ? 26.338 7.194 -30.763 1.00 33.62 197 ILE A N 1
ATOM 1545 C CA . ILE A 1 197 ? 26.532 6.071 -31.683 1.00 33.62 197 ILE A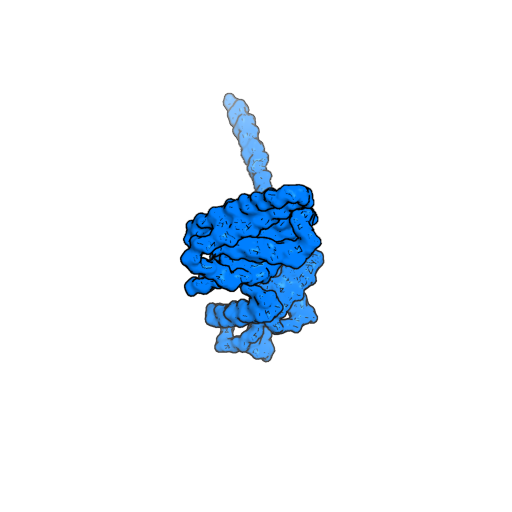 CA 1
ATOM 1546 C C . ILE A 1 197 ? 28.039 5.925 -31.912 1.00 33.62 197 ILE A C 1
ATOM 1548 O O . ILE A 1 197 ? 28.653 6.723 -32.617 1.00 33.62 197 ILE A O 1
ATOM 1552 N N . THR A 1 198 ? 28.666 4.919 -31.301 1.00 32.41 198 THR A N 1
ATOM 1553 C CA . THR A 1 198 ? 30.071 4.593 -31.581 1.00 32.41 198 THR A CA 1
ATOM 1554 C C . THR A 1 198 ? 30.149 3.639 -32.768 1.00 32.41 198 THR A C 1
ATOM 1556 O O . THR A 1 198 ? 29.893 2.445 -32.631 1.00 32.41 198 THR A O 1
ATOM 1559 N N . THR A 1 199 ? 30.537 4.139 -33.940 1.00 35.81 199 THR A N 1
ATOM 1560 C CA . THR A 1 199 ? 30.855 3.286 -35.092 1.00 35.81 199 THR A CA 1
ATOM 1561 C C . THR A 1 199 ? 32.309 2.825 -35.001 1.00 35.81 199 THR A C 1
ATOM 1563 O O . THR A 1 199 ? 33.207 3.464 -35.551 1.00 35.81 199 THR A O 1
ATOM 1566 N N . SER A 1 200 ? 32.578 1.716 -34.308 1.00 39.00 200 SER A N 1
ATOM 1567 C CA . SER A 1 200 ? 33.834 0.993 -34.521 1.00 39.00 200 SER A CA 1
ATOM 1568 C C . SER A 1 200 ? 33.690 0.154 -35.791 1.00 39.00 200 SER A C 1
ATOM 1570 O O . SER A 1 200 ? 32.769 -0.649 -35.949 1.00 39.00 200 SER A O 1
ATOM 1572 N N . GLY A 1 201 ? 34.570 0.399 -36.761 1.00 41.22 201 GLY A N 1
ATOM 1573 C CA . GLY A 1 201 ? 34.582 -0.344 -38.013 1.00 41.22 201 GLY A CA 1
ATOM 1574 C C . GLY A 1 201 ? 34.628 -1.854 -37.752 1.00 41.22 201 GLY A C 1
ATOM 1575 O O . GLY A 1 201 ? 35.558 -2.340 -37.116 1.00 41.22 201 GLY A O 1
ATOM 1576 N N . ARG A 1 202 ? 33.644 -2.566 -38.324 1.00 42.81 202 ARG A N 1
ATOM 1577 C CA . ARG A 1 202 ? 33.384 -4.025 -38.293 1.00 42.81 202 ARG A CA 1
ATOM 1578 C C . ARG A 1 202 ? 32.524 -4.531 -37.110 1.00 42.81 202 ARG A C 1
ATOM 1580 O O . ARG A 1 202 ? 33.026 -4.999 -36.101 1.00 42.81 202 ARG A O 1
ATOM 1587 N N . LYS A 1 203 ? 31.204 -4.564 -37.365 1.00 44.81 203 LYS A N 1
ATOM 1588 C CA . LYS A 1 203 ? 30.141 -5.423 -36.780 1.00 44.81 203 LYS A CA 1
ATOM 1589 C C . LYS A 1 203 ? 30.044 -5.528 -35.240 1.00 44.81 203 LYS A C 1
ATOM 1591 O O . LYS A 1 203 ? 30.438 -6.541 -34.669 1.00 44.81 203 LYS A O 1
ATOM 1596 N N . LYS A 1 204 ? 29.340 -4.571 -34.619 1.00 37.84 204 LYS A N 1
ATOM 1597 C CA . LYS A 1 204 ? 28.169 -4.741 -33.716 1.00 37.84 204 LYS A CA 1
ATOM 1598 C C . LYS A 1 204 ? 27.772 -3.352 -33.197 1.00 37.84 204 LYS A C 1
ATOM 1600 O O . LYS A 1 204 ? 28.580 -2.716 -32.528 1.00 37.84 204 LYS A O 1
ATOM 1605 N N . ASP A 1 205 ? 26.553 -2.906 -33.489 1.00 37.06 205 ASP A N 1
ATOM 1606 C CA . ASP A 1 205 ? 26.019 -1.645 -32.963 1.00 37.06 205 ASP A CA 1
ATOM 1607 C C . ASP A 1 205 ? 25.758 -1.794 -31.458 1.00 37.06 205 ASP A C 1
ATOM 1609 O O . ASP A 1 205 ? 24.729 -2.316 -31.032 1.00 37.06 205 ASP A O 1
ATOM 1613 N N . ASN A 1 206 ? 26.719 -1.375 -30.637 1.00 41.59 206 ASN A N 1
ATOM 1614 C CA . ASN A 1 206 ? 26.524 -1.238 -29.200 1.00 41.59 206 ASN A CA 1
ATOM 1615 C C . ASN A 1 206 ? 26.041 0.191 -28.935 1.00 41.59 206 ASN A C 1
ATOM 1617 O O . ASN A 1 206 ? 26.847 1.108 -28.785 1.00 41.59 206 ASN A O 1
ATOM 1621 N N . ALA A 1 207 ? 24.722 0.388 -28.910 1.00 37.88 207 ALA A N 1
ATOM 1622 C CA . ALA A 1 207 ? 24.137 1.636 -28.436 1.00 37.88 207 ALA A CA 1
ATOM 1623 C C . ALA A 1 207 ? 24.387 1.747 -26.924 1.00 37.88 207 ALA A C 1
ATOM 1625 O O . ALA A 1 207 ? 23.841 0.971 -26.139 1.00 37.88 207 ALA A O 1
ATOM 1626 N N . SER A 1 208 ? 25.251 2.678 -26.521 1.00 43.12 208 SER A N 1
ATOM 1627 C CA . SER A 1 208 ? 25.502 2.994 -25.117 1.00 43.12 208 SER A CA 1
ATOM 1628 C C . SER A 1 208 ? 24.836 4.327 -24.799 1.00 43.12 208 SER A C 1
ATOM 1630 O O . SER A 1 208 ? 25.316 5.380 -25.211 1.00 43.12 208 SER A O 1
ATOM 1632 N N . GLU A 1 209 ? 23.719 4.289 -24.075 1.00 38.97 209 GLU A N 1
ATOM 1633 C CA . GLU A 1 209 ? 23.071 5.495 -23.553 1.00 38.97 209 GLU A CA 1
ATOM 1634 C C . GLU A 1 209 ? 23.926 6.063 -22.408 1.00 38.97 209 GLU A C 1
ATOM 1636 O O . GLU A 1 209 ? 24.111 5.410 -21.381 1.00 38.97 209 GLU A O 1
ATOM 1641 N N . MET A 1 210 ? 24.474 7.270 -22.581 1.00 39.06 210 MET A N 1
ATOM 1642 C CA . MET A 1 210 ? 25.185 7.988 -21.521 1.00 39.06 210 MET A CA 1
ATOM 1643 C C . MET A 1 210 ? 24.365 9.214 -21.119 1.00 39.06 210 MET A C 1
ATOM 1645 O O . MET A 1 210 ? 24.283 10.190 -21.857 1.00 39.06 210 MET A O 1
ATOM 1649 N N . ILE A 1 211 ? 23.754 9.154 -19.937 1.00 39.44 211 ILE A N 1
ATOM 1650 C CA . ILE A 1 211 ? 22.958 10.250 -19.377 1.00 39.44 211 ILE A CA 1
ATOM 1651 C C . ILE A 1 211 ? 23.907 11.183 -18.613 1.00 39.44 211 ILE A C 1
ATOM 1653 O O . ILE A 1 211 ? 24.541 10.761 -17.645 1.00 39.44 211 ILE A O 1
ATOM 1657 N N . ARG A 1 212 ? 24.023 12.443 -19.046 1.00 41.22 212 ARG A N 1
ATOM 1658 C CA . ARG A 1 212 ? 24.715 13.507 -18.303 1.00 41.22 212 ARG A CA 1
ATOM 1659 C C . ARG A 1 212 ? 23.678 14.427 -17.659 1.00 41.22 212 ARG A C 1
ATOM 1661 O O . ARG A 1 212 ? 22.872 15.032 -18.352 1.00 41.22 212 ARG A O 1
ATOM 1668 N N . GLU A 1 213 ? 23.713 14.517 -16.332 1.00 40.91 213 GLU A N 1
ATOM 1669 C CA . GLU A 1 213 ? 22.814 15.342 -15.518 1.00 40.91 213 GLU A CA 1
ATOM 1670 C C . GLU A 1 213 ? 23.582 16.576 -15.010 1.00 40.91 213 GLU A C 1
ATOM 1672 O O . GLU A 1 213 ? 24.602 16.443 -14.332 1.00 40.91 213 GLU A O 1
ATOM 1677 N N . GLN A 1 214 ? 23.112 17.781 -15.345 1.00 40.09 214 GLN A N 1
ATOM 1678 C CA . GLN A 1 214 ? 23.455 19.003 -14.613 1.00 40.09 214 GLN A CA 1
ATOM 1679 C C . GLN A 1 214 ? 22.209 19.456 -13.860 1.00 40.09 214 GLN A C 1
ATOM 1681 O O . GLN A 1 214 ? 21.352 20.149 -14.405 1.00 40.09 214 GLN A O 1
ATOM 1686 N N . SER A 1 215 ? 22.095 19.038 -12.602 1.00 40.62 215 SER A N 1
ATOM 1687 C CA . SER A 1 215 ? 20.957 19.397 -11.762 1.00 40.62 215 SER A CA 1
ATOM 1688 C C . SER A 1 215 ? 21.444 19.883 -10.404 1.00 40.62 215 SER A C 1
ATOM 1690 O O . SER A 1 215 ? 22.242 19.230 -9.731 1.00 40.62 215 SER A O 1
ATOM 1692 N N . MET A 1 216 ? 20.955 21.053 -9.996 1.00 40.62 216 MET A N 1
ATOM 1693 C CA . MET A 1 216 ? 21.037 21.501 -8.613 1.00 40.62 216 MET A CA 1
ATOM 1694 C C . MET A 1 216 ? 20.087 20.619 -7.792 1.00 40.62 216 MET A C 1
ATOM 1696 O O . MET A 1 216 ? 18.878 20.803 -7.846 1.00 40.62 216 MET A O 1
ATOM 1700 N N . GLY A 1 217 ? 20.639 19.632 -7.083 1.00 48.16 217 GLY A N 1
ATOM 1701 C CA . GLY A 1 217 ? 19.908 18.768 -6.148 1.00 48.16 217 GLY A CA 1
ATOM 1702 C C . GLY A 1 217 ? 19.473 17.427 -6.741 1.00 48.16 217 GLY A C 1
ATOM 1703 O O . GLY A 1 217 ? 18.371 17.286 -7.248 1.00 48.16 217 GLY A O 1
ATOM 1704 N N . PHE A 1 218 ? 20.319 16.406 -6.635 1.00 47.03 218 PHE A N 1
ATOM 1705 C CA . PHE A 1 218 ? 19.940 15.021 -6.924 1.00 47.03 218 PHE A CA 1
ATOM 1706 C C . PHE A 1 218 ? 18.782 14.585 -6.008 1.00 47.03 218 PHE A C 1
ATOM 1708 O O . PHE A 1 218 ? 18.850 14.789 -4.792 1.00 47.03 218 PHE A O 1
ATOM 1715 N N . VAL A 1 219 ? 17.724 13.970 -6.555 1.00 56.84 219 VAL A N 1
ATOM 1716 C CA . VAL A 1 219 ? 16.679 13.345 -5.726 1.00 56.84 219 VAL A CA 1
ATOM 1717 C C . VAL A 1 219 ? 17.235 12.032 -5.171 1.00 56.84 219 VAL A C 1
ATOM 1719 O O . VAL A 1 219 ? 16.969 10.944 -5.682 1.00 56.84 219 VAL A O 1
ATOM 1722 N N . ASP A 1 220 ? 18.044 12.144 -4.117 1.00 59.88 220 ASP A N 1
ATOM 1723 C CA . ASP A 1 220 ? 18.517 10.983 -3.370 1.00 59.88 220 ASP A CA 1
ATOM 1724 C C . ASP A 1 220 ? 17.369 10.371 -2.555 1.00 59.88 220 ASP A C 1
ATOM 1726 O O . ASP A 1 220 ? 16.493 11.095 -2.069 1.00 59.88 220 ASP A O 1
ATOM 1730 N N . GLY A 1 221 ? 17.353 9.046 -2.411 1.00 67.12 221 GLY A N 1
ATOM 1731 C CA . GLY A 1 221 ? 16.356 8.338 -1.595 1.00 67.12 221 GLY A CA 1
ATOM 1732 C C . GLY A 1 221 ? 15.042 7.940 -2.286 1.00 67.12 221 GLY A C 1
ATOM 1733 O O . GLY A 1 221 ? 14.014 7.898 -1.620 1.00 67.12 221 GLY A O 1
ATOM 1734 N N . LEU A 1 222 ? 15.039 7.656 -3.598 1.00 80.69 222 LEU A N 1
ATOM 1735 C CA . LEU A 1 222 ? 13.937 6.893 -4.215 1.00 80.69 222 LEU A CA 1
ATOM 1736 C C . LEU A 1 222 ? 14.033 5.410 -3.822 1.00 80.69 222 LEU A C 1
ATOM 1738 O O . LEU A 1 222 ? 15.014 4.739 -4.160 1.00 80.69 222 LEU A O 1
ATOM 1742 N N . GLU A 1 223 ? 12.993 4.893 -3.179 1.00 84.19 223 GLU A N 1
ATOM 1743 C CA . GLU A 1 223 ? 12.861 3.497 -2.759 1.00 84.19 223 GLU A CA 1
ATOM 1744 C C . GLU A 1 223 ? 12.013 2.690 -3.748 1.00 84.19 223 GLU A C 1
ATOM 1746 O O . GLU A 1 223 ? 11.167 3.236 -4.459 1.00 84.19 223 GLU A O 1
ATOM 1751 N N . ASN A 1 224 ? 12.242 1.376 -3.827 1.00 87.31 224 ASN A N 1
ATOM 1752 C CA . ASN A 1 224 ? 11.393 0.496 -4.631 1.00 87.31 224 ASN A CA 1
ATOM 1753 C C . ASN A 1 224 ? 10.067 0.263 -3.901 1.00 87.31 224 ASN A C 1
ATOM 1755 O O . ASN A 1 224 ? 10.081 -0.171 -2.756 1.00 87.31 224 ASN A O 1
ATOM 1759 N N . LEU A 1 225 ? 8.948 0.541 -4.572 1.00 88.12 225 LEU A N 1
ATOM 1760 C CA . LEU A 1 225 ? 7.612 0.354 -4.011 1.00 88.12 225 LEU A CA 1
ATOM 1761 C C . LEU A 1 225 ? 7.038 -1.004 -4.420 1.00 88.12 225 LEU A C 1
ATOM 1763 O O . LEU A 1 225 ? 6.737 -1.851 -3.589 1.00 88.12 225 LEU A O 1
ATOM 1767 N N . VAL A 1 226 ? 6.871 -1.213 -5.726 1.00 90.38 226 VAL A N 1
ATOM 1768 C CA . VAL A 1 226 ? 6.278 -2.436 -6.272 1.00 90.38 226 VAL A CA 1
ATOM 1769 C C . VAL A 1 226 ? 6.716 -2.633 -7.717 1.00 90.38 226 VAL A C 1
ATOM 1771 O O . VAL A 1 226 ? 6.935 -1.674 -8.460 1.00 90.38 226 VAL A O 1
ATOM 1774 N N . LYS A 1 227 ? 6.856 -3.893 -8.131 1.00 91.50 227 LYS A N 1
ATOM 1775 C CA . LYS A 1 227 ? 7.095 -4.273 -9.525 1.00 91.50 227 LYS A CA 1
ATOM 1776 C C . LYS A 1 227 ? 6.196 -5.437 -9.911 1.00 91.50 227 LYS A C 1
ATOM 1778 O O . LYS A 1 227 ? 6.056 -6.379 -9.136 1.00 91.50 227 LYS A O 1
ATOM 1783 N N . PHE A 1 228 ? 5.605 -5.378 -11.097 1.00 91.19 228 PHE A N 1
ATOM 1784 C CA . PHE A 1 228 ? 4.769 -6.452 -11.630 1.00 91.19 228 PHE A CA 1
ATOM 1785 C C . PHE A 1 228 ? 4.909 -6.560 -13.146 1.00 91.19 228 PHE A C 1
ATOM 1787 O O . PHE A 1 228 ? 5.281 -5.602 -13.829 1.00 91.19 228 PHE A O 1
ATOM 1794 N N . ASP A 1 229 ? 4.615 -7.745 -13.664 1.00 88.12 229 ASP A N 1
ATOM 1795 C CA . ASP A 1 229 ? 4.633 -8.024 -15.094 1.00 88.12 229 ASP A CA 1
ATOM 1796 C C . ASP A 1 229 ? 3.258 -7.728 -15.710 1.00 88.12 229 ASP A C 1
ATOM 1798 O O . ASP A 1 229 ? 2.214 -8.064 -15.146 1.00 88.12 229 ASP A O 1
ATOM 1802 N N . LEU A 1 230 ? 3.270 -7.071 -16.868 1.00 86.00 230 LEU A N 1
ATOM 1803 C CA . LEU A 1 230 ? 2.103 -6.766 -17.687 1.00 86.00 230 LEU A CA 1
ATOM 1804 C C . LEU A 1 230 ? 2.396 -7.227 -19.118 1.00 86.00 230 LEU A C 1
ATOM 1806 O O . LEU A 1 230 ? 3.067 -6.536 -19.888 1.00 86.00 230 LEU A O 1
ATOM 1810 N N . ASP A 1 231 ? 1.911 -8.417 -19.460 1.00 85.12 231 ASP A N 1
ATOM 1811 C CA . ASP A 1 231 ? 2.141 -9.086 -20.743 1.00 85.12 231 ASP A CA 1
ATOM 1812 C C . ASP A 1 231 ? 3.638 -9.206 -21.097 1.00 85.12 231 ASP A C 1
ATOM 1814 O O . ASP A 1 231 ? 4.385 -9.973 -20.491 1.00 85.12 231 ASP A O 1
ATOM 1818 N N . SER A 1 232 ? 4.104 -8.446 -22.095 1.00 85.31 232 SER A N 1
ATOM 1819 C CA . SER A 1 232 ? 5.503 -8.406 -22.540 1.00 85.31 232 SER A CA 1
ATOM 1820 C C . SER A 1 232 ? 6.314 -7.266 -21.917 1.00 85.31 232 SER A C 1
ATOM 1822 O O . SER A 1 232 ? 7.435 -6.987 -22.361 1.00 85.31 232 SER A O 1
ATOM 1824 N N . LYS A 1 233 ? 5.728 -6.553 -20.957 1.00 88.44 233 LYS A N 1
ATOM 1825 C CA . LYS A 1 233 ? 6.313 -5.401 -20.283 1.00 88.44 233 LYS A CA 1
ATOM 1826 C C . LYS A 1 233 ? 6.399 -5.665 -18.788 1.00 88.44 233 LYS A C 1
ATOM 1828 O O . LYS A 1 233 ? 5.652 -6.463 -18.234 1.00 88.44 233 LYS A O 1
ATOM 1833 N N . LYS A 1 234 ? 7.297 -4.948 -18.136 1.00 90.06 234 LYS A N 1
ATOM 1834 C CA . LYS A 1 234 ? 7.446 -4.941 -16.694 1.00 90.06 234 LYS A CA 1
ATOM 1835 C C . LYS A 1 234 ? 7.315 -3.520 -16.190 1.00 90.06 234 LYS A C 1
ATOM 1837 O O . LYS A 1 234 ? 7.959 -2.608 -16.713 1.00 90.06 234 LYS A O 1
ATOM 1842 N N . VAL A 1 235 ? 6.440 -3.344 -15.212 1.00 91.38 235 VAL A N 1
ATOM 1843 C CA . VAL A 1 235 ? 6.117 -2.046 -14.630 1.00 91.38 235 VAL A CA 1
ATOM 1844 C C . VAL A 1 235 ? 6.791 -1.958 -13.274 1.00 91.38 235 VAL A C 1
ATOM 1846 O O . VAL A 1 235 ? 6.678 -2.863 -12.445 1.00 91.38 235 VAL A O 1
ATOM 1849 N N . TYR A 1 236 ? 7.504 -0.862 -13.066 1.00 92.31 236 TYR A N 1
ATOM 1850 C CA . TYR A 1 236 ? 8.217 -0.561 -11.840 1.00 92.31 236 TYR A CA 1
ATOM 1851 C C . TYR A 1 236 ? 7.668 0.719 -11.241 1.00 92.31 236 TYR A C 1
ATOM 1853 O O . TYR A 1 236 ? 7.545 1.726 -11.935 1.00 92.31 236 TYR A O 1
ATOM 1861 N N . PHE A 1 237 ? 7.415 0.689 -9.942 1.00 91.75 237 PHE A N 1
ATOM 1862 C CA . PHE A 1 237 ? 7.099 1.869 -9.164 1.00 91.75 237 PHE A CA 1
ATOM 1863 C C . PHE A 1 237 ? 8.158 2.093 -8.105 1.00 91.75 237 PHE A C 1
ATOM 1865 O O . PHE A 1 237 ? 8.547 1.183 -7.368 1.00 91.75 237 PHE A O 1
ATOM 1872 N N . PHE A 1 238 ? 8.599 3.337 -8.037 1.00 90.62 238 PHE A N 1
ATOM 1873 C CA . PHE A 1 238 ? 9.486 3.837 -7.007 1.00 90.62 238 PHE A CA 1
ATOM 1874 C C . PHE A 1 238 ? 8.814 5.005 -6.308 1.00 90.62 238 PHE A C 1
ATOM 1876 O O . PHE A 1 238 ? 8.017 5.716 -6.924 1.00 90.62 238 PHE A O 1
ATOM 1883 N N . TYR A 1 239 ? 9.131 5.206 -5.037 1.00 88.94 239 TYR A N 1
ATOM 1884 C CA . TYR A 1 239 ? 8.536 6.272 -4.252 1.00 88.94 239 TYR A CA 1
ATOM 1885 C C . TYR A 1 239 ? 9.556 6.987 -3.373 1.00 88.94 239 TYR A C 1
ATOM 1887 O O . TYR A 1 239 ? 10.618 6.452 -3.059 1.00 88.94 239 TYR A O 1
ATOM 1895 N N . LYS A 1 240 ? 9.224 8.217 -2.989 1.00 85.50 240 LYS A N 1
ATOM 1896 C CA . LYS A 1 240 ? 9.909 8.971 -1.943 1.00 85.50 240 LYS A CA 1
ATOM 1897 C C . LYS A 1 240 ? 8.882 9.744 -1.131 1.00 85.50 240 LYS A C 1
ATOM 1899 O O . LYS A 1 240 ? 8.055 10.464 -1.692 1.00 85.50 240 LYS A O 1
ATOM 1904 N N . GLU A 1 241 ? 8.953 9.610 0.185 1.00 84.44 241 GLU A N 1
ATOM 1905 C CA . GLU A 1 241 ? 8.164 10.421 1.106 1.00 84.44 241 GLU A CA 1
ATOM 1906 C C . GLU A 1 241 ? 8.765 11.825 1.221 1.00 84.44 241 GLU A C 1
ATOM 1908 O O . GLU A 1 241 ? 9.959 12.012 1.464 1.00 84.44 241 GLU A O 1
ATOM 1913 N N . LEU A 1 242 ? 7.916 12.823 1.023 1.00 77.44 242 LEU A N 1
ATOM 1914 C CA . LEU A 1 242 ? 8.202 14.234 1.191 1.00 77.44 242 LEU A CA 1
ATOM 1915 C C . LEU A 1 242 ? 7.484 14.675 2.466 1.00 77.44 242 LEU A C 1
ATOM 1917 O O . LEU A 1 242 ? 6.252 14.749 2.512 1.00 77.44 242 LEU A O 1
ATOM 1921 N N . LYS A 1 243 ? 8.265 14.936 3.517 1.00 66.62 243 LYS A N 1
ATOM 1922 C CA . LYS A 1 243 ? 7.732 15.553 4.732 1.00 66.62 243 LYS A CA 1
ATOM 1923 C C . LYS A 1 243 ? 7.264 16.967 4.384 1.00 66.62 243 LYS A C 1
ATOM 1925 O O . LYS A 1 243 ? 7.998 17.690 3.707 1.00 66.62 243 LYS A O 1
ATOM 1930 N N . LYS A 1 244 ? 6.038 17.303 4.789 1.00 53.97 244 LYS A N 1
ATOM 1931 C CA . LYS A 1 244 ? 5.524 18.676 4.728 1.00 53.97 244 LYS A CA 1
ATOM 1932 C C . LYS A 1 244 ? 6.199 19.544 5.781 1.00 53.97 244 LYS A C 1
ATOM 1934 O O . LYS A 1 244 ? 6.553 18.991 6.847 1.00 53.97 244 LYS A O 1
#

Radius of gyration: 27.55 Å; chains: 1; bounding box: 101×37×69 Å